Protein AF-A0A934RMP5-F1 (afdb_monomer_lite)

Secondary structure (DSSP, 8-state):
-------------------TTSSSTT-----HHHHTTS-HHHHSPPPHHHHHHHHHS---SHHHHHHHHHHHHHHHHTT-GGGGGGGG-GGGGSSHHHHHHHHHHHHHHH--GGGGHHHHHHHTTSPTT---HHHHHHHT-S--HHHHHHHHHHTTS--HHHHHHHHHHHHHHHHH-HHHHHHHHHHHHS---------------------

pLDDT: mean 81.0, std 19.62, range [34.41, 97.19]

Foldseek 3Di:
DDDDDDDDDDPPDPPPPPDPPPPVPPQPPLDPVLVVLEDVLLVDDQDPVVLVVLVVPDDDDDVSLVVNLSSLLSCLLVLPPSCVCVLVPPVLCVDLLSVLSSLSSCCSNPVDPVSCCSLLVVLVPDAQLDQDSSLVSLLSHPPPPSSLVSLCRRVLDYDDVSVSSLSSSLSSNCVSPVVVCVVCVCSNPPNPDDPPPPPPPDPPDDDDDDD

Organism: NCBI:txid454146

Structure (mmCIF, N/CA/C/O backbone):
data_AF-A0A934RMP5-F1
#
_entry.id   AF-A0A934RMP5-F1
#
loop_
_atom_site.group_PDB
_atom_site.id
_atom_site.type_symbol
_atom_site.label_atom_id
_atom_site.label_alt_id
_atom_site.label_comp_id
_atom_site.label_asym_id
_atom_site.label_entity_id
_atom_site.label_seq_id
_atom_site.pdbx_PDB_ins_code
_atom_site.Cartn_x
_atom_site.Cartn_y
_atom_site.Cartn_z
_atom_site.occupancy
_atom_site.B_iso_or_equiv
_atom_site.auth_seq_id
_atom_site.auth_comp_id
_atom_site.auth_asym_id
_atom_site.auth_atom_id
_atom_site.pdbx_PDB_model_num
ATOM 1 N N . MET A 1 1 ? -28.133 -75.559 15.792 1.00 53.56 1 MET A N 1
ATOM 2 C CA . MET A 1 1 ? -27.092 -75.404 16.831 1.00 53.56 1 MET A CA 1
ATOM 3 C C . MET A 1 1 ? -25.909 -76.292 16.482 1.00 53.56 1 MET A C 1
ATOM 5 O O . MET A 1 1 ? -26.048 -77.505 16.534 1.00 53.56 1 MET A O 1
ATOM 9 N N . LYS A 1 2 ? -24.811 -75.676 16.033 1.00 37.72 2 LYS A N 1
ATOM 10 C CA . LYS A 1 2 ? -23.466 -76.226 15.774 1.00 37.72 2 LYS A CA 1
ATOM 11 C C . LYS A 1 2 ? -22.505 -75.020 15.614 1.00 37.72 2 LYS A C 1
ATOM 13 O O . LYS A 1 2 ? -23.005 -73.919 15.387 1.00 37.72 2 LYS A O 1
ATOM 18 N N . PRO A 1 3 ? -21.194 -75.194 15.853 1.00 48.84 3 PRO A N 1
ATOM 19 C CA . PRO A 1 3 ? -20.432 -74.327 16.754 1.00 48.84 3 PRO A CA 1
ATOM 20 C C . PRO A 1 3 ? -19.596 -73.224 16.089 1.00 48.84 3 PRO A C 1
ATOM 22 O O . PRO A 1 3 ? -19.347 -73.217 14.889 1.00 48.84 3 PRO A O 1
ATOM 25 N N . ILE A 1 4 ? -19.159 -72.326 16.973 1.00 49.81 4 ILE A N 1
ATOM 26 C CA . ILE A 1 4 ? -18.197 -71.231 16.838 1.00 49.81 4 ILE A CA 1
ATOM 27 C C . ILE A 1 4 ? -16.854 -71.725 16.277 1.00 49.81 4 ILE A C 1
ATOM 29 O O . ILE A 1 4 ? -16.294 -72.694 16.785 1.00 49.81 4 ILE A O 1
ATOM 33 N N . PHE A 1 5 ? -16.317 -70.990 15.299 1.00 45.31 5 PHE A N 1
ATOM 34 C CA . PHE A 1 5 ? -14.914 -71.029 14.884 1.00 45.31 5 PHE A CA 1
ATOM 35 C C . PHE A 1 5 ? -14.453 -69.600 14.532 1.00 45.31 5 PHE A C 1
ATOM 37 O O . PHE A 1 5 ? -14.812 -69.046 13.499 1.00 45.31 5 PHE A O 1
ATOM 44 N N . LEU A 1 6 ? -13.677 -69.000 15.434 1.00 43.31 6 LEU A N 1
ATOM 45 C CA . LEU A 1 6 ? -12.608 -68.037 15.131 1.00 43.31 6 LEU A CA 1
ATOM 46 C C . LEU A 1 6 ? -11.315 -68.876 15.086 1.00 43.31 6 LEU A C 1
ATOM 48 O O . LEU A 1 6 ? -11.253 -69.843 15.853 1.00 43.31 6 LEU A O 1
ATOM 52 N N . PRO A 1 7 ? -10.286 -68.564 14.265 1.00 48.25 7 PRO A N 1
ATOM 53 C CA . PRO A 1 7 ? -9.564 -67.294 14.411 1.00 48.25 7 PRO A CA 1
ATOM 54 C C . PRO A 1 7 ? -8.832 -66.760 13.150 1.00 48.25 7 PRO A C 1
ATOM 56 O O . PRO A 1 7 ? -8.834 -67.369 12.087 1.00 48.25 7 PRO A O 1
ATOM 59 N N . ALA A 1 8 ? -8.112 -65.654 13.384 1.00 39.25 8 ALA A N 1
ATOM 60 C CA . ALA A 1 8 ? -6.791 -65.305 12.845 1.00 39.25 8 ALA A CA 1
ATOM 61 C C . ALA A 1 8 ? -6.701 -64.166 11.808 1.00 39.25 8 ALA A C 1
ATOM 63 O O . ALA A 1 8 ? -7.034 -64.307 10.640 1.00 39.25 8 ALA A O 1
ATOM 64 N N . PHE A 1 9 ? -6.088 -63.079 12.294 1.00 41.84 9 PHE A N 1
ATOM 65 C CA . PHE A 1 9 ? -5.090 -62.246 11.618 1.00 41.84 9 PHE A CA 1
ATOM 66 C C . PHE A 1 9 ? -5.484 -61.515 10.325 1.00 41.84 9 PHE A C 1
ATOM 68 O O . PHE A 1 9 ? -5.304 -62.010 9.219 1.00 41.84 9 PHE A O 1
ATOM 75 N N . ALA A 1 10 ? -5.802 -60.228 10.476 1.00 42.34 10 ALA A N 1
ATOM 76 C CA . ALA A 1 10 ? -5.398 -59.216 9.505 1.00 42.34 10 ALA A CA 1
ATOM 77 C C . ALA A 1 10 ? -4.868 -57.990 10.259 1.00 42.34 10 ALA A C 1
ATOM 79 O O . ALA A 1 10 ? -5.611 -57.149 10.761 1.00 42.34 10 ALA A O 1
ATOM 80 N N . PHE A 1 11 ? -3.545 -57.955 10.380 1.00 43.72 11 PHE A N 1
ATOM 81 C CA . PHE A 1 11 ? -2.749 -56.835 10.856 1.00 43.72 11 PHE A CA 1
ATOM 82 C C . PHE A 1 11 ? -2.762 -55.776 9.741 1.00 43.72 11 PHE A C 1
ATOM 84 O O . PHE A 1 11 ? -1.980 -55.853 8.796 1.00 43.72 11 PHE A O 1
ATOM 91 N N . ALA A 1 12 ? -3.697 -54.827 9.785 1.00 46.22 12 ALA A N 1
ATOM 92 C CA . ALA A 1 12 ? -3.657 -53.677 8.889 1.00 46.22 12 ALA A CA 1
ATOM 93 C C . ALA A 1 12 ? -2.638 -52.677 9.446 1.00 46.22 12 ALA A C 1
ATOM 95 O O . ALA A 1 12 ? -2.925 -51.900 10.355 1.00 46.22 12 ALA A O 1
ATOM 96 N N . LEU A 1 13 ? -1.417 -52.771 8.919 1.00 44.31 13 LEU A N 1
ATOM 97 C CA . LEU A 1 13 ? -0.359 -51.781 9.063 1.00 44.31 13 LEU A CA 1
ATOM 98 C C . LEU A 1 13 ? -0.909 -50.387 8.746 1.00 44.31 13 LEU A C 1
ATOM 100 O O . LEU A 1 13 ? -1.328 -50.112 7.621 1.00 44.31 13 LEU A O 1
ATOM 104 N N . LEU A 1 14 ? -0.858 -49.505 9.748 1.00 41.94 14 LEU A N 1
ATOM 105 C CA . LEU A 1 14 ? -0.803 -48.069 9.534 1.00 41.94 14 LEU A CA 1
ATOM 106 C C . LEU A 1 14 ? 0.371 -47.787 8.590 1.00 41.94 14 LEU A C 1
ATOM 108 O O . LEU A 1 14 ? 1.527 -47.791 9.012 1.00 41.94 14 LEU A O 1
ATOM 112 N N . PHE A 1 15 ? 0.082 -47.490 7.327 1.00 43.38 15 PHE A N 1
ATOM 113 C CA . PHE A 1 15 ? 0.971 -46.630 6.564 1.00 43.38 15 PHE A CA 1
ATOM 114 C C . PHE A 1 15 ? 0.824 -45.230 7.154 1.00 43.38 15 PHE A C 1
ATOM 116 O O . PHE A 1 15 ? -0.020 -44.436 6.746 1.00 43.38 15 PHE A O 1
ATOM 123 N N . ALA A 1 16 ? 1.632 -44.956 8.178 1.00 38.25 16 ALA A N 1
ATOM 124 C CA . ALA A 1 16 ? 2.036 -43.600 8.480 1.00 38.25 16 ALA A CA 1
ATOM 125 C C . ALA A 1 16 ? 2.718 -43.078 7.212 1.00 38.25 16 ALA A C 1
ATOM 127 O O . ALA A 1 16 ? 3.848 -43.461 6.903 1.00 38.25 16 ALA A O 1
ATOM 128 N N . SER A 1 17 ? 1.988 -42.276 6.434 1.00 38.12 17 SER A N 1
ATOM 129 C CA . SER A 1 17 ? 2.582 -41.490 5.360 1.00 38.12 17 SER A CA 1
ATOM 130 C C . SER A 1 17 ? 3.791 -40.761 5.940 1.00 38.12 17 SER A C 1
ATOM 132 O O . SER A 1 17 ? 3.654 -40.135 6.997 1.00 38.12 17 SER A O 1
ATOM 134 N N . PRO A 1 18 ? 4.968 -40.858 5.305 1.00 40.00 18 PRO A N 1
ATOM 135 C CA . PRO A 1 18 ? 6.148 -40.164 5.773 1.00 40.00 18 PRO A CA 1
ATOM 136 C C . PRO A 1 18 ? 5.854 -38.665 5.762 1.00 40.00 18 PRO A C 1
ATOM 138 O O . PRO A 1 18 ? 5.714 -38.045 4.714 1.00 40.00 18 PRO A O 1
ATOM 141 N N . SER A 1 19 ? 5.695 -38.135 6.970 1.00 42.06 19 SER A N 1
ATOM 142 C CA . SER A 1 19 ? 6.061 -36.797 7.398 1.00 42.06 19 SER A CA 1
ATOM 143 C C . SER A 1 19 ? 6.004 -35.725 6.307 1.00 42.06 19 SER A C 1
ATOM 145 O O . SER A 1 19 ? 7.016 -35.388 5.695 1.00 42.06 19 SER A O 1
ATOM 147 N N . ALA A 1 20 ? 4.859 -35.045 6.220 1.00 38.75 20 ALA A N 1
ATOM 148 C CA . ALA A 1 20 ? 4.723 -33.686 5.682 1.00 38.75 20 ALA A CA 1
ATOM 149 C C . ALA A 1 20 ? 5.512 -32.627 6.502 1.00 38.75 20 ALA A C 1
ATOM 151 O O . ALA A 1 20 ? 5.165 -31.455 6.527 1.00 38.75 20 ALA A O 1
ATOM 152 N N . VAL A 1 21 ? 6.574 -33.049 7.193 1.00 44.78 21 VAL A N 1
ATOM 153 C CA . VAL A 1 21 ? 7.479 -32.243 8.023 1.00 44.78 21 VAL A CA 1
ATOM 154 C C . VAL A 1 21 ? 8.763 -31.905 7.238 1.00 44.78 21 VAL A C 1
ATOM 156 O O . VAL A 1 21 ? 9.612 -31.166 7.715 1.00 44.78 21 VAL A O 1
ATOM 159 N N . GLY A 1 22 ? 8.908 -32.417 6.007 1.00 37.44 22 GLY A N 1
ATOM 160 C CA . GLY A 1 22 ? 10.095 -32.223 5.163 1.00 37.44 22 GLY A CA 1
ATOM 161 C C . GLY A 1 22 ? 9.945 -31.257 3.982 1.00 37.44 22 GLY A C 1
ATOM 162 O O . GLY A 1 22 ? 10.918 -31.062 3.266 1.00 37.44 22 GLY A O 1
ATOM 163 N N . GLN A 1 23 ? 8.767 -30.662 3.753 1.00 34.41 23 GLN A N 1
ATOM 164 C CA . GLN A 1 23 ? 8.515 -29.757 2.611 1.00 34.41 23 GLN A CA 1
ATOM 165 C C . GLN A 1 23 ? 8.196 -28.303 3.005 1.00 34.41 23 GLN A C 1
ATOM 167 O O . GLN A 1 23 ? 7.923 -27.481 2.139 1.00 34.41 23 GLN A O 1
ATOM 172 N N . GLU A 1 24 ? 8.294 -27.944 4.289 1.00 38.38 24 GLU A N 1
ATOM 173 C CA . GLU A 1 24 ? 8.215 -26.539 4.732 1.00 38.38 24 GLU A CA 1
ATOM 174 C C . GLU A 1 24 ? 9.578 -25.822 4.762 1.00 38.38 24 GLU A C 1
ATOM 176 O O . GLU A 1 24 ? 9.631 -24.617 5.002 1.00 38.38 24 GLU A O 1
ATOM 181 N N . ALA A 1 25 ? 10.680 -26.536 4.510 1.00 37.66 25 ALA A N 1
ATOM 182 C CA . ALA A 1 25 ? 12.042 -26.040 4.729 1.00 37.66 25 ALA A CA 1
ATOM 183 C C . ALA A 1 25 ? 12.730 -25.442 3.488 1.00 37.66 25 ALA A C 1
ATOM 185 O O . ALA A 1 25 ? 13.864 -24.987 3.588 1.00 37.66 25 ALA A O 1
ATOM 186 N N . GLU A 1 26 ? 12.051 -25.389 2.342 1.00 40.41 26 GLU A N 1
ATOM 187 C CA . GLU A 1 26 ? 12.518 -24.643 1.165 1.00 40.41 26 GLU A CA 1
ATOM 188 C C . GLU A 1 26 ? 11.526 -23.522 0.827 1.00 40.41 26 GLU A C 1
ATOM 190 O O . GLU A 1 26 ? 11.197 -23.235 -0.320 1.00 40.41 26 GLU A O 1
ATOM 195 N N . ARG A 1 27 ? 11.003 -22.864 1.870 1.00 50.00 27 ARG A N 1
ATOM 196 C CA . ARG A 1 27 ? 10.460 -21.517 1.700 1.00 50.00 27 ARG A CA 1
ATOM 197 C C . ARG A 1 27 ? 11.627 -20.661 1.230 1.00 50.00 27 ARG A C 1
ATOM 199 O O . ARG A 1 27 ? 12.680 -20.690 1.860 1.00 50.00 27 ARG A O 1
ATOM 206 N N . ALA A 1 28 ? 11.452 -19.921 0.139 1.00 50.84 28 ALA A N 1
ATOM 207 C CA . ALA A 1 28 ? 12.359 -18.843 -0.225 1.00 50.84 28 ALA A CA 1
ATOM 208 C C . ALA A 1 28 ? 12.382 -17.854 0.949 1.00 50.84 28 ALA A C 1
ATOM 210 O O . ALA A 1 28 ? 11.541 -16.960 1.047 1.00 50.84 28 ALA A O 1
ATOM 211 N N . GLU A 1 29 ? 13.265 -18.088 1.921 1.00 59.75 29 GLU A N 1
ATOM 212 C CA . GLU A 1 29 ? 13.468 -17.167 3.017 1.00 59.75 29 GLU A CA 1
ATOM 213 C C . GLU A 1 29 ? 13.961 -15.881 2.378 1.00 59.75 29 GLU A C 1
ATOM 215 O O . GLU A 1 29 ? 15.073 -15.823 1.857 1.00 59.75 29 GLU A O 1
ATOM 220 N N . VAL A 1 30 ? 13.106 -14.857 2.400 1.00 66.06 30 VAL A N 1
ATOM 221 C CA . VAL A 1 30 ? 13.518 -13.481 2.138 1.00 66.06 30 VAL A CA 1
ATOM 222 C C . VAL A 1 30 ? 14.775 -13.254 2.963 1.00 66.06 30 VAL A C 1
ATOM 224 O O . VAL A 1 30 ? 14.738 -13.384 4.197 1.00 66.06 30 VAL A O 1
ATOM 227 N N . SER A 1 31 ? 15.887 -12.998 2.274 1.00 77.75 31 SER A N 1
ATOM 228 C CA . SER A 1 31 ? 17.202 -12.953 2.897 1.00 77.75 31 SER A CA 1
ATOM 229 C C . SER A 1 31 ? 17.198 -11.923 4.024 1.00 77.75 31 SER A C 1
ATOM 231 O O . SER A 1 31 ? 16.446 -10.943 4.006 1.00 77.75 31 SER A O 1
ATOM 233 N N . GLN A 1 32 ? 18.054 -12.101 5.031 1.00 76.56 32 GLN A N 1
ATOM 234 C CA . GLN A 1 32 ? 18.136 -11.143 6.138 1.00 76.56 32 GLN A CA 1
ATOM 235 C C . GLN A 1 32 ? 18.403 -9.707 5.644 1.00 76.56 32 GLN A C 1
ATOM 237 O O . GLN A 1 32 ? 17.962 -8.746 6.272 1.00 76.56 32 GLN A O 1
ATOM 242 N N . THR A 1 33 ? 19.084 -9.567 4.504 1.00 76.44 33 THR A N 1
ATOM 243 C CA . THR A 1 33 ? 19.313 -8.295 3.812 1.00 76.44 33 THR A CA 1
ATOM 244 C C . THR A 1 33 ? 18.021 -7.710 3.245 1.00 76.44 33 THR A C 1
ATOM 246 O O . THR A 1 33 ? 17.740 -6.540 3.478 1.00 76.44 33 THR A O 1
ATOM 249 N N . GLU A 1 34 ? 17.198 -8.508 2.565 1.00 81.38 34 GLU A N 1
ATOM 250 C CA . GLU A 1 34 ? 15.913 -8.056 2.012 1.00 81.38 34 GLU A CA 1
ATOM 251 C C . GLU A 1 34 ? 14.887 -7.746 3.104 1.00 81.38 34 GLU A C 1
ATOM 253 O O . GLU A 1 34 ? 14.110 -6.805 2.968 1.00 81.38 34 GLU A O 1
ATOM 258 N N . ARG A 1 35 ? 14.925 -8.457 4.240 1.00 84.12 35 ARG A N 1
ATOM 259 C CA . ARG A 1 35 ? 14.061 -8.141 5.389 1.00 84.12 35 ARG A CA 1
ATOM 260 C C . ARG A 1 35 ? 14.280 -6.731 5.934 1.00 84.12 35 ARG A C 1
ATOM 262 O O . ARG A 1 35 ? 13.345 -6.159 6.483 1.00 84.12 35 ARG A O 1
ATOM 269 N N . ARG A 1 36 ? 15.481 -6.160 5.781 1.00 87.81 36 ARG A N 1
ATOM 270 C CA . ARG A 1 36 ? 15.776 -4.775 6.199 1.00 87.81 36 ARG A CA 1
ATOM 271 C C . ARG A 1 36 ? 15.100 -3.728 5.317 1.00 87.81 36 ARG A C 1
ATOM 273 O O . ARG A 1 36 ? 14.971 -2.592 5.754 1.00 87.81 36 ARG A O 1
ATOM 280 N N . LEU A 1 37 ? 14.678 -4.107 4.111 1.00 90.00 37 LEU A N 1
ATOM 281 C CA . LEU A 1 37 ? 13.953 -3.232 3.188 1.00 90.00 37 LEU A CA 1
ATOM 282 C C . LEU A 1 37 ? 12.464 -3.138 3.539 1.00 90.00 37 LEU A C 1
ATOM 284 O O . LEU A 1 37 ? 11.771 -2.232 3.088 1.00 90.00 37 LEU A O 1
ATOM 288 N N . ILE A 1 38 ? 11.949 -4.081 4.329 1.00 91.69 38 ILE A N 1
ATOM 289 C CA . ILE A 1 38 ? 10.532 -4.140 4.677 1.00 91.69 38 ILE A CA 1
ATOM 290 C C . ILE A 1 38 ? 10.280 -3.217 5.860 1.00 91.69 38 ILE A C 1
ATOM 292 O O . ILE A 1 38 ? 10.948 -3.300 6.892 1.00 91.69 38 ILE A O 1
ATOM 296 N N . HIS A 1 39 ? 9.265 -2.366 5.732 1.00 93.44 39 HIS A N 1
ATOM 297 C CA . HIS A 1 39 ? 8.911 -1.444 6.797 1.00 93.44 39 HIS A CA 1
ATOM 298 C C . HIS A 1 39 ? 8.548 -2.206 8.094 1.00 93.44 39 HIS A C 1
ATOM 300 O O . HIS A 1 39 ? 7.711 -3.116 8.047 1.00 93.44 39 HIS A O 1
ATOM 306 N N . PRO A 1 40 ? 9.097 -1.838 9.273 1.00 91.25 40 PRO A N 1
ATOM 307 C CA . PRO A 1 40 ? 8.908 -2.599 10.513 1.00 91.25 40 PRO A CA 1
ATOM 308 C C . PRO A 1 40 ? 7.443 -2.813 10.914 1.00 91.25 40 PRO A C 1
ATOM 310 O O . PRO A 1 40 ? 7.086 -3.880 11.410 1.00 91.25 40 PRO A O 1
ATOM 313 N N . LEU A 1 41 ? 6.574 -1.829 10.651 1.00 90.75 41 LEU A N 1
ATOM 314 C CA . LEU A 1 41 ? 5.137 -1.930 10.949 1.00 90.75 41 LEU A CA 1
ATOM 315 C C . LEU A 1 41 ? 4.391 -2.939 10.066 1.00 90.75 41 LEU A C 1
ATOM 317 O O . LEU A 1 41 ? 3.296 -3.352 10.431 1.00 90.75 41 LEU A O 1
ATOM 321 N N . LEU A 1 42 ? 4.961 -3.361 8.932 1.00 89.81 42 LEU A N 1
ATOM 322 C CA . LEU A 1 42 ? 4.388 -4.454 8.145 1.00 89.81 42 LEU A CA 1
ATOM 323 C C . LEU A 1 42 ? 4.709 -5.827 8.737 1.00 89.81 42 LEU A C 1
ATOM 325 O O . LEU A 1 42 ? 3.995 -6.783 8.446 1.00 89.81 42 LEU A O 1
ATOM 329 N N . VAL A 1 43 ? 5.765 -5.936 9.547 1.00 88.12 43 VAL A N 1
ATOM 330 C CA . VAL A 1 43 ? 6.242 -7.203 10.123 1.00 88.12 43 VAL A CA 1
ATOM 331 C C . VAL A 1 43 ? 5.748 -7.382 11.559 1.00 88.12 43 VAL A C 1
ATOM 333 O O . VAL A 1 43 ? 5.412 -8.496 11.960 1.00 88.12 43 VAL A O 1
ATOM 336 N N . ALA A 1 44 ? 5.689 -6.295 12.329 1.00 85.44 44 ALA A N 1
ATOM 337 C CA . ALA A 1 44 ? 5.221 -6.320 13.707 1.00 85.44 44 ALA A CA 1
ATOM 338 C C . ALA A 1 44 ? 3.724 -6.688 13.797 1.00 85.44 44 ALA A C 1
ATOM 340 O O . ALA A 1 44 ? 2.940 -6.269 12.941 1.00 85.44 44 AL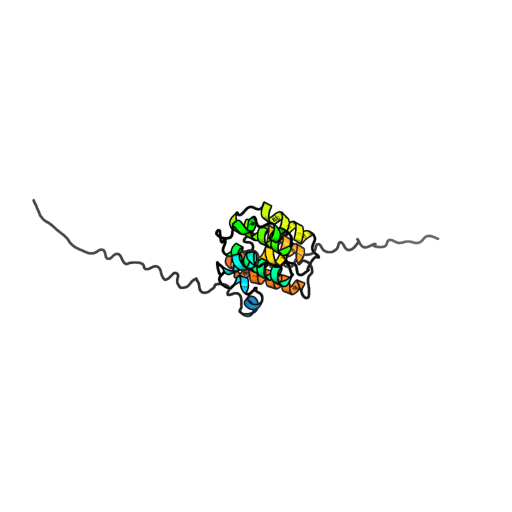A A O 1
ATOM 341 N N . PRO A 1 45 ? 3.298 -7.437 14.834 1.00 82.19 45 PRO A N 1
ATOM 342 C CA . PRO A 1 45 ? 1.880 -7.647 15.114 1.00 82.19 45 PRO A CA 1
ATOM 343 C C . PRO A 1 45 ? 1.143 -6.313 15.272 1.00 82.19 45 PRO A C 1
ATOM 345 O O . PRO A 1 45 ? 1.643 -5.406 15.946 1.00 82.19 45 PRO A O 1
ATOM 348 N N . LEU A 1 46 ? -0.049 -6.196 14.679 1.00 84.88 46 LEU A N 1
ATOM 349 C CA . LEU A 1 46 ? -0.871 -5.007 14.855 1.00 84.88 46 LEU A CA 1
ATOM 350 C C . LEU A 1 46 ? -1.516 -5.009 16.236 1.00 84.88 46 LEU A C 1
ATOM 352 O O . LEU A 1 46 ? -2.339 -5.867 16.557 1.00 84.88 46 LEU A O 1
ATOM 356 N N . ASP A 1 47 ? -1.170 -4.003 17.025 1.00 84.00 47 ASP A N 1
ATOM 357 C CA . ASP A 1 47 ? -1.813 -3.736 18.300 1.00 84.00 47 ASP A CA 1
ATOM 358 C C . ASP A 1 47 ? -3.218 -3.137 18.063 1.00 84.00 47 ASP A C 1
ATOM 360 O O . ASP A 1 47 ? -3.314 -2.047 17.479 1.00 84.00 47 ASP A O 1
ATOM 364 N N . PRO A 1 48 ? -4.297 -3.833 18.488 1.00 73.44 48 PRO A N 1
ATOM 365 C CA . PRO A 1 48 ? -5.682 -3.414 18.311 1.00 73.44 48 PRO A CA 1
ATOM 366 C C . PRO A 1 48 ? -5.940 -1.950 18.690 1.00 73.44 48 PRO A C 1
ATOM 368 O O . PRO A 1 48 ? -6.586 -1.205 17.946 1.00 73.44 48 PRO A O 1
ATOM 371 N N . GLU A 1 49 ? -5.400 -1.533 19.832 1.00 81.44 49 GLU A N 1
ATOM 372 C CA . GLU A 1 49 ? -5.706 -0.247 20.452 1.00 81.44 49 GLU A CA 1
ATOM 373 C C . GLU A 1 49 ? -4.909 0.891 19.811 1.00 81.44 49 GLU A C 1
ATOM 375 O O . GLU A 1 49 ? -5.447 1.983 19.607 1.00 81.44 49 GLU A O 1
ATOM 380 N N . LYS A 1 50 ? -3.670 0.619 19.378 1.00 79.81 50 LYS A N 1
ATOM 381 C CA . LYS A 1 50 ? -2.782 1.643 18.805 1.00 79.81 50 LYS A CA 1
ATOM 382 C C . LYS A 1 50 ? -3.339 2.301 17.556 1.00 79.81 50 LYS A C 1
ATOM 384 O O . LYS A 1 50 ? -3.170 3.503 17.397 1.00 79.81 50 LYS A O 1
ATOM 389 N N . LEU A 1 51 ? -4.000 1.560 16.664 1.00 84.69 51 LEU A N 1
ATOM 390 C CA . LEU A 1 51 ? -4.530 2.157 15.434 1.00 84.69 51 LEU A CA 1
ATOM 391 C C . LEU A 1 51 ? -5.708 3.097 15.715 1.00 84.69 51 LEU A C 1
ATOM 393 O O . LEU A 1 51 ? -5.764 4.195 15.167 1.00 84.69 51 LEU A O 1
ATOM 397 N N . LEU A 1 52 ? -6.635 2.707 16.592 1.00 86.38 52 LEU A N 1
ATOM 398 C CA . LEU A 1 52 ? -7.761 3.572 16.955 1.00 86.38 52 LEU A CA 1
ATOM 399 C C . LEU A 1 52 ? -7.293 4.791 17.750 1.00 86.38 52 LEU A C 1
ATOM 401 O O . LEU A 1 52 ? -7.761 5.899 17.483 1.00 86.38 52 LEU A O 1
ATOM 405 N N . GLN A 1 53 ? -6.338 4.603 18.662 1.00 86.50 53 GLN A N 1
ATOM 406 C CA . GLN A 1 53 ? -5.716 5.692 19.406 1.00 86.50 53 GLN A CA 1
ATOM 407 C C . GLN A 1 53 ? -4.987 6.663 18.469 1.00 86.50 53 GLN A C 1
ATOM 409 O O . GLN A 1 53 ? -5.276 7.857 18.494 1.00 86.50 53 GLN A O 1
ATOM 414 N N . ALA A 1 54 ? -4.141 6.157 17.565 1.00 86.12 54 ALA A N 1
ATOM 415 C CA . ALA A 1 54 ? -3.428 6.976 16.585 1.00 86.12 54 ALA A CA 1
ATOM 416 C C . ALA A 1 54 ? -4.387 7.780 15.698 1.00 86.12 54 ALA A C 1
ATOM 418 O O . ALA A 1 54 ? -4.106 8.924 15.357 1.00 86.12 54 ALA A O 1
ATOM 419 N N . VAL A 1 55 ? -5.549 7.218 15.345 1.00 88.44 55 VAL A N 1
ATOM 420 C CA . VAL A 1 55 ? -6.590 7.935 14.592 1.00 88.44 55 VAL A CA 1
ATOM 421 C C . VAL A 1 55 ? -7.279 8.994 15.446 1.00 88.44 55 VAL A C 1
ATOM 423 O O . VAL A 1 55 ? -7.584 10.076 14.935 1.00 88.44 55 VAL A O 1
ATOM 426 N N . ALA A 1 56 ? -7.555 8.713 16.719 1.00 87.75 56 ALA A N 1
ATOM 427 C CA . ALA A 1 56 ? -8.182 9.662 17.634 1.00 87.75 56 ALA A CA 1
ATOM 428 C C . ALA A 1 56 ? -7.278 10.882 17.870 1.00 87.75 56 ALA A C 1
ATOM 430 O O . ALA A 1 56 ? -7.715 12.012 17.644 1.00 87.75 56 ALA A O 1
ATOM 431 N N . GLU A 1 57 ? -6.012 10.630 18.195 1.00 88.38 57 GLU A N 1
ATOM 432 C CA . GLU A 1 57 ? -4.965 11.619 18.491 1.00 88.38 57 GLU A CA 1
ATOM 433 C C . GLU A 1 57 ? -4.347 12.242 17.231 1.00 88.38 57 GLU A C 1
ATOM 435 O O . GLU A 1 57 ? -3.467 13.091 17.319 1.00 88.38 57 GLU A O 1
ATOM 440 N N . HIS A 1 58 ? -4.800 11.830 16.044 1.00 87.44 58 HIS A N 1
ATOM 441 C CA . HIS A 1 58 ? -4.203 12.247 14.784 1.00 87.44 58 HIS A CA 1
ATOM 442 C C . HIS A 1 58 ? -4.209 13.771 14.597 1.00 87.44 58 HIS A C 1
ATOM 444 O O . HIS A 1 58 ? -5.253 14.368 14.293 1.00 87.44 58 HIS A O 1
ATOM 450 N N . GLU A 1 59 ? -3.011 14.346 14.661 1.00 87.88 59 GLU A N 1
ATOM 451 C CA . GLU A 1 59 ? -2.665 15.657 14.129 1.00 87.88 59 GLU A CA 1
ATOM 452 C C . GLU A 1 59 ? -2.055 15.499 12.734 1.00 87.88 59 GLU A C 1
ATOM 454 O O . GLU A 1 59 ? -1.119 14.720 12.537 1.00 87.88 59 GLU A O 1
ATOM 459 N N . SER A 1 60 ? -2.587 16.242 11.763 1.00 88.00 60 SER A N 1
ATOM 460 C CA . SER A 1 60 ? -2.173 16.141 10.362 1.00 88.00 60 SER A CA 1
ATOM 461 C C . SER A 1 60 ? -0.810 16.798 10.142 1.00 88.00 60 SER A C 1
ATOM 463 O O . SER A 1 60 ? -0.730 18.006 9.923 1.00 88.00 60 SER A O 1
ATOM 465 N N . ASN A 1 61 ? 0.240 15.984 10.141 1.00 91.75 61 ASN A N 1
ATOM 466 C CA . ASN A 1 61 ? 1.589 16.309 9.681 1.00 91.75 61 ASN A CA 1
ATOM 467 C C . ASN A 1 61 ? 2.199 15.078 8.990 1.00 91.75 61 ASN A C 1
ATOM 469 O O . ASN A 1 61 ? 1.670 13.975 9.134 1.00 91.75 61 ASN A O 1
ATOM 473 N N . ASP A 1 62 ? 3.289 15.261 8.249 1.00 87.81 62 ASP A N 1
ATOM 474 C CA . ASP A 1 62 ? 3.868 14.210 7.401 1.00 87.81 62 ASP A CA 1
ATOM 475 C C . ASP A 1 62 ? 4.236 12.952 8.199 1.00 87.81 62 ASP A C 1
ATOM 477 O O . ASP A 1 62 ? 3.778 11.862 7.870 1.00 87.81 62 ASP A O 1
ATOM 481 N N . GLN A 1 63 ? 4.934 13.102 9.328 1.00 89.31 63 GLN A N 1
ATOM 482 C CA . GLN A 1 63 ? 5.342 11.973 10.170 1.00 89.31 63 GLN A CA 1
ATOM 483 C C . GLN A 1 63 ? 4.144 11.170 10.705 1.00 89.31 63 GLN A C 1
ATOM 485 O O . GLN A 1 63 ? 4.147 9.937 10.683 1.00 89.31 63 GLN A O 1
ATOM 490 N N . ASN A 1 64 ? 3.100 11.858 11.170 1.00 91.06 64 ASN A N 1
ATOM 491 C CA . ASN A 1 64 ? 1.886 11.221 11.672 1.00 91.06 64 ASN A CA 1
ATOM 492 C C . ASN A 1 64 ? 1.069 10.581 10.545 1.00 91.06 64 ASN A C 1
ATOM 494 O O . ASN A 1 64 ? 0.481 9.517 10.745 1.00 91.06 64 ASN A O 1
ATOM 498 N N . ASN A 1 65 ? 1.019 11.219 9.373 1.00 94.06 65 ASN A N 1
ATOM 499 C CA . ASN A 1 65 ? 0.349 10.684 8.192 1.00 94.06 65 ASN A CA 1
ATOM 500 C C . ASN A 1 65 ? 1.033 9.393 7.730 1.00 94.06 65 ASN A C 1
ATOM 502 O O . ASN A 1 65 ? 0.345 8.401 7.503 1.00 94.06 65 ASN A O 1
ATOM 506 N N . ASP A 1 66 ? 2.362 9.371 7.664 1.00 92.50 66 ASP A N 1
ATOM 507 C CA . ASP A 1 66 ? 3.127 8.188 7.264 1.00 92.50 66 ASP A CA 1
ATOM 508 C C . ASP A 1 66 ? 2.983 7.058 8.276 1.00 92.50 66 ASP A C 1
ATOM 510 O O . ASP A 1 66 ? 2.686 5.919 7.911 1.00 92.50 66 ASP A O 1
ATOM 514 N N . HIS A 1 67 ? 3.116 7.364 9.570 1.00 92.69 67 HIS A N 1
ATOM 515 C CA . HIS A 1 67 ? 2.907 6.372 10.621 1.00 92.69 67 HIS A CA 1
ATOM 516 C C . HIS A 1 67 ? 1.516 5.733 10.520 1.00 92.69 67 HIS A C 1
ATOM 518 O O . HIS A 1 67 ? 1.374 4.507 10.546 1.00 92.69 67 HIS A O 1
ATOM 524 N N . LEU A 1 68 ? 0.484 6.560 10.346 1.00 94.50 68 LEU A N 1
ATOM 525 C CA . LEU A 1 68 ? -0.888 6.092 10.243 1.00 94.50 68 LEU A CA 1
ATOM 526 C C . LEU A 1 68 ? -1.157 5.337 8.933 1.00 94.50 68 LEU A C 1
ATOM 528 O O . LEU A 1 68 ? -1.880 4.339 8.952 1.00 94.50 68 LEU A O 1
ATOM 532 N N . MET A 1 69 ? -0.545 5.750 7.818 1.00 96.00 69 MET A N 1
ATOM 533 C CA . MET A 1 69 ? -0.574 5.018 6.550 1.00 96.00 69 MET A CA 1
ATOM 534 C C . MET A 1 69 ? -0.116 3.576 6.776 1.00 96.00 69 MET A C 1
ATOM 536 O O . MET A 1 69 ? -0.849 2.641 6.453 1.00 96.00 69 MET A O 1
ATOM 540 N N . TRP A 1 70 ? 1.048 3.383 7.398 1.00 95.19 70 TRP A N 1
ATOM 541 C CA . TRP A 1 70 ? 1.594 2.053 7.657 1.00 95.19 70 TRP A CA 1
ATOM 542 C C . TRP A 1 70 ? 0.713 1.194 8.566 1.00 95.19 70 TRP A C 1
ATOM 544 O O . TRP A 1 70 ? 0.544 0.005 8.291 1.00 95.19 70 TRP A O 1
ATOM 554 N N . LEU A 1 71 ? 0.110 1.774 9.609 1.00 95.12 71 LEU A N 1
ATOM 555 C CA . LEU A 1 71 ? -0.838 1.047 10.461 1.00 95.12 71 LEU A CA 1
ATOM 556 C C . LEU A 1 71 ? -2.089 0.603 9.683 1.00 95.12 71 LEU A C 1
ATOM 558 O O . LEU A 1 71 ? -2.547 -0.528 9.850 1.00 95.12 71 LEU A O 1
ATOM 562 N N . ILE A 1 72 ? -2.616 1.454 8.794 1.00 95.94 72 ILE A N 1
ATOM 563 C CA . ILE A 1 72 ? -3.749 1.108 7.920 1.00 95.94 72 ILE A CA 1
ATOM 564 C C . ILE A 1 72 ? -3.361 -0.014 6.947 1.00 95.94 72 ILE A C 1
ATOM 566 O O . ILE A 1 72 ? -4.129 -0.959 6.763 1.00 95.94 72 ILE A O 1
ATOM 570 N N . LEU A 1 73 ? -2.168 0.045 6.345 1.00 95.94 73 LEU A N 1
ATOM 571 C CA . LEU A 1 73 ? -1.678 -1.017 5.460 1.00 95.94 73 LEU A CA 1
ATOM 572 C C . LEU A 1 73 ? -1.484 -2.338 6.212 1.00 95.94 73 LEU A C 1
ATOM 574 O O . LEU A 1 73 ? -1.846 -3.394 5.694 1.00 95.94 73 LEU A O 1
ATOM 578 N N . ARG A 1 74 ? -0.997 -2.297 7.456 1.00 94.88 74 ARG A N 1
ATOM 579 C CA . ARG A 1 74 ? -0.914 -3.492 8.302 1.00 94.88 74 ARG A CA 1
ATOM 580 C C . ARG A 1 74 ? -2.299 -4.077 8.593 1.00 94.88 74 ARG A C 1
ATOM 582 O O . ARG A 1 74 ? -2.486 -5.283 8.436 1.00 94.88 74 ARG A O 1
ATOM 589 N N . ALA A 1 75 ? -3.284 -3.241 8.931 1.00 94.31 75 ALA A N 1
ATOM 590 C CA . ALA A 1 75 ? -4.674 -3.675 9.100 1.00 94.31 75 ALA A CA 1
ATOM 591 C C . ALA A 1 75 ? -5.256 -4.291 7.814 1.00 94.31 75 ALA A C 1
ATOM 593 O O . ALA A 1 75 ? -6.046 -5.234 7.879 1.00 94.31 75 ALA A O 1
ATOM 594 N N . ALA A 1 76 ? -4.839 -3.792 6.645 1.00 94.62 76 ALA A N 1
ATOM 595 C CA . ALA A 1 76 ? -5.200 -4.341 5.342 1.00 94.62 76 ALA A CA 1
ATOM 596 C C . ALA A 1 76 ? -4.614 -5.727 5.091 1.00 94.62 76 ALA A C 1
ATOM 598 O O . ALA A 1 76 ? -5.349 -6.617 4.666 1.00 94.62 76 ALA A O 1
ATOM 599 N N . ILE A 1 77 ? -3.330 -5.922 5.388 1.00 94.31 77 ILE A N 1
ATOM 600 C CA . ILE A 1 77 ? -2.658 -7.222 5.272 1.00 94.31 77 ILE A CA 1
ATOM 601 C C . ILE A 1 77 ? -3.338 -8.255 6.175 1.00 94.31 77 ILE A C 1
ATOM 603 O O . ILE A 1 77 ? -3.635 -9.362 5.731 1.00 94.31 77 ILE A O 1
ATOM 607 N N . GLU A 1 78 ? -3.648 -7.875 7.417 1.00 93.44 78 GLU A N 1
ATOM 608 C CA . GLU A 1 78 ? -4.354 -8.735 8.375 1.00 93.44 78 GLU A CA 1
ATOM 609 C C . GLU A 1 78 ? -5.872 -8.849 8.109 1.00 93.44 78 GLU A C 1
ATOM 611 O O . GLU A 1 78 ? -6.550 -9.631 8.772 1.00 93.44 78 GLU A O 1
ATOM 616 N N . LYS A 1 79 ? -6.428 -8.081 7.159 1.00 93.06 79 LYS A N 1
ATOM 617 C CA . LYS A 1 79 ? -7.870 -8.024 6.830 1.00 93.06 79 LYS A CA 1
ATOM 618 C C . LYS A 1 79 ? -8.774 -7.802 8.055 1.00 93.06 79 LYS A C 1
ATOM 620 O O . LYS A 1 79 ? -9.837 -8.412 8.196 1.00 93.06 79 LYS A O 1
ATOM 625 N N . ARG A 1 80 ? -8.347 -6.909 8.945 1.00 92.81 80 ARG A N 1
ATOM 626 C CA . ARG A 1 80 ? -8.941 -6.665 10.268 1.00 92.81 80 ARG A CA 1
ATOM 627 C C . ARG A 1 80 ? -10.289 -5.949 10.197 1.00 92.81 80 ARG A C 1
ATOM 629 O O . ARG A 1 80 ? -10.347 -4.734 10.105 1.00 92.81 80 ARG A O 1
ATOM 636 N N . GLN A 1 81 ? -11.390 -6.698 10.251 1.00 92.50 81 GLN A N 1
ATOM 637 C CA . GLN A 1 81 ? -12.757 -6.161 10.115 1.00 92.50 81 GLN A CA 1
ATOM 638 C C . GLN A 1 81 ? -13.149 -5.153 11.209 1.00 92.50 81 GLN A C 1
ATOM 640 O O . GLN A 1 81 ? -13.973 -4.268 10.973 1.00 92.50 81 GLN A O 1
ATOM 645 N N . ASP A 1 82 ? -12.549 -5.260 12.392 1.00 90.62 82 ASP A N 1
ATOM 646 C CA . ASP A 1 82 ? -12.745 -4.368 13.537 1.00 90.62 82 ASP A CA 1
ATOM 647 C C . ASP A 1 82 ? -12.373 -2.907 13.231 1.00 90.62 82 ASP A C 1
ATOM 649 O O . ASP A 1 82 ? -12.955 -1.989 13.808 1.00 90.62 82 ASP A O 1
ATOM 653 N N . TYR A 1 83 ? -11.510 -2.664 12.241 1.00 92.88 83 TYR A N 1
ATOM 654 C CA . TYR A 1 83 ? -11.150 -1.312 11.805 1.00 92.88 83 TYR A CA 1
ATOM 655 C C . TYR A 1 83 ? -11.962 -0.795 10.624 1.00 92.88 83 TYR A C 1
ATOM 657 O O . TYR A 1 83 ? -11.650 0.256 10.063 1.00 92.88 83 TYR A O 1
ATOM 665 N N . ARG A 1 84 ? -13.012 -1.499 10.189 1.00 92.56 84 ARG A N 1
ATOM 666 C CA . ARG A 1 84 ? -13.880 -1.013 9.106 1.00 92.56 84 ARG A CA 1
ATOM 667 C C . ARG A 1 84 ? -14.403 0.421 9.327 1.00 92.56 84 ARG A C 1
ATOM 669 O O . ARG A 1 84 ? -14.453 1.150 8.335 1.00 92.56 84 ARG A O 1
ATOM 676 N N . PRO A 1 85 ? -14.703 0.886 10.563 1.00 92.50 85 PRO A N 1
ATOM 677 C CA . PRO A 1 85 ? -15.090 2.279 10.807 1.00 92.50 85 PRO A CA 1
ATOM 678 C C . PRO A 1 85 ? -14.081 3.327 10.311 1.00 92.50 85 PRO A C 1
ATOM 680 O O . PRO A 1 85 ? -14.491 4.437 9.974 1.00 92.50 85 PRO A O 1
ATOM 683 N N . LEU A 1 86 ? -12.788 2.988 10.185 1.00 92.50 86 LEU A N 1
ATOM 684 C CA . LEU A 1 86 ? -11.765 3.892 9.639 1.00 92.50 86 LEU A CA 1
ATOM 685 C C . LEU A 1 86 ? -12.095 4.371 8.227 1.00 92.50 86 LEU A C 1
ATOM 687 O O . LEU A 1 86 ? -11.783 5.508 7.870 1.00 92.50 86 LEU A O 1
ATOM 691 N N . LEU A 1 87 ? -12.772 3.530 7.439 1.00 94.38 87 LEU A N 1
ATOM 692 C CA . LEU A 1 87 ? -13.191 3.879 6.087 1.00 94.38 87 LEU A CA 1
ATOM 693 C C . LEU A 1 87 ? -14.110 5.101 6.074 1.00 94.38 87 LEU A C 1
ATOM 695 O O . LEU A 1 87 ? -14.095 5.834 5.089 1.00 94.38 87 LEU A O 1
ATOM 699 N N . GLU A 1 88 ? -14.856 5.362 7.148 1.00 94.81 88 GLU A N 1
ATOM 700 C CA . GLU A 1 88 ? -15.819 6.464 7.246 1.00 94.81 88 GLU A CA 1
ATOM 701 C C . GLU A 1 88 ? -15.231 7.745 7.862 1.00 94.81 88 GLU A C 1
ATOM 703 O O . GLU A 1 88 ? -15.866 8.805 7.847 1.00 94.81 88 GLU A O 1
ATOM 708 N N . VAL A 1 89 ? -13.985 7.703 8.345 1.00 93.62 89 VAL A N 1
ATOM 709 C CA . VAL A 1 89 ? -13.335 8.854 8.982 1.00 93.62 89 VAL A CA 1
ATOM 710 C C . VAL A 1 89 ? -12.905 9.879 7.925 1.00 93.62 89 VAL A C 1
ATOM 712 O O . VAL A 1 89 ? -11.852 9.776 7.297 1.00 93.62 89 VAL A O 1
ATOM 715 N N . LYS A 1 90 ? -13.714 10.932 7.752 1.00 93.19 90 LYS A N 1
ATOM 716 C CA . LYS A 1 90 ? -13.505 11.968 6.720 1.00 93.19 90 LYS A CA 1
ATOM 717 C C . LYS A 1 90 ? -12.135 12.650 6.787 1.00 93.19 90 LYS A C 1
ATOM 719 O O . LYS A 1 90 ? -11.586 12.968 5.736 1.00 93.19 90 LYS A O 1
ATOM 724 N N . LYS A 1 91 ? -11.581 12.881 7.988 1.00 92.00 91 LYS A N 1
ATOM 725 C CA . LYS A 1 91 ? -10.284 13.568 8.142 1.00 92.00 91 LYS A CA 1
ATOM 726 C C . LYS A 1 91 ? -9.131 12.807 7.480 1.00 92.00 91 LYS A C 1
ATOM 728 O O . LYS A 1 91 ? -8.293 13.441 6.857 1.00 92.00 91 LYS A O 1
ATOM 733 N N . LEU A 1 92 ? -9.165 11.473 7.500 1.00 92.88 92 LEU A N 1
ATOM 734 C CA . LEU A 1 92 ? -8.129 10.629 6.895 1.00 92.88 92 LEU A CA 1
ATOM 735 C C . LEU A 1 92 ? -8.128 10.699 5.363 1.00 92.88 92 LEU A C 1
ATOM 737 O O . LEU A 1 92 ? -7.128 10.408 4.725 1.00 92.88 92 LEU A O 1
ATOM 741 N N . ARG A 1 93 ? -9.240 11.110 4.746 1.00 93.88 93 ARG A N 1
ATOM 742 C CA . ARG A 1 93 ? -9.340 11.231 3.284 1.00 93.88 93 ARG A CA 1
ATOM 743 C C . ARG A 1 93 ? -8.753 12.541 2.745 1.00 93.88 93 ARG A C 1
ATOM 745 O O . ARG A 1 93 ? -8.731 12.718 1.529 1.00 93.88 93 ARG A O 1
ATOM 752 N N . LYS A 1 94 ? -8.340 13.465 3.624 1.00 92.81 94 LYS A N 1
ATOM 753 C CA . LYS A 1 94 ? -7.772 14.768 3.240 1.00 92.81 94 LYS A CA 1
ATOM 754 C C . LYS A 1 94 ? -6.322 14.655 2.773 1.00 92.81 94 LYS A C 1
ATOM 756 O O . LYS A 1 94 ? -5.922 15.412 1.898 1.00 92.81 94 LYS A O 1
ATOM 761 N N . THR A 1 95 ? -5.575 13.702 3.321 1.00 94.00 95 THR A N 1
ATOM 762 C CA . THR A 1 95 ? -4.182 13.444 2.947 1.00 94.00 95 THR A CA 1
ATOM 763 C C . THR A 1 95 ? -4.124 12.360 1.876 1.00 94.00 95 THR A C 1
ATOM 765 O O . THR A 1 95 ? -4.857 11.370 1.943 1.00 94.00 95 THR A O 1
ATOM 768 N N . GLN A 1 96 ? -3.275 12.546 0.863 1.00 94.62 96 GLN A N 1
ATOM 769 C CA . GLN A 1 96 ? -3.174 11.621 -0.265 1.00 94.62 96 GLN A CA 1
ATOM 770 C C . GLN A 1 96 ? -2.772 10.210 0.177 1.00 94.62 96 GLN A C 1
ATOM 772 O O . GLN A 1 96 ? -3.515 9.272 -0.108 1.00 94.62 96 GLN A O 1
ATOM 777 N N . ASN A 1 97 ? -1.660 10.061 0.897 1.00 95.12 97 ASN A N 1
ATOM 778 C CA . ASN A 1 97 ? -1.145 8.766 1.351 1.00 95.12 97 ASN A CA 1
ATOM 779 C C . ASN A 1 97 ? -2.186 7.974 2.168 1.00 95.12 97 ASN A C 1
ATOM 781 O O . ASN A 1 97 ? -2.474 6.814 1.871 1.00 95.12 97 ASN A O 1
ATOM 785 N N . LEU A 1 98 ? -2.871 8.632 3.105 1.00 96.69 98 LEU A N 1
ATOM 786 C CA . LEU A 1 98 ? -3.949 8.040 3.898 1.00 96.69 98 LEU A CA 1
ATOM 787 C C . LEU A 1 98 ? -5.160 7.647 3.045 1.00 96.69 98 LEU A C 1
ATOM 789 O O . LEU A 1 98 ? -5.717 6.562 3.218 1.00 96.69 98 LEU A O 1
ATOM 793 N N . ARG A 1 99 ? -5.567 8.488 2.086 1.00 96.50 99 ARG A N 1
ATOM 794 C CA . ARG A 1 99 ? -6.659 8.172 1.149 1.00 96.50 99 ARG A CA 1
ATOM 795 C C . ARG A 1 99 ? -6.341 6.929 0.315 1.00 96.50 99 ARG A C 1
ATOM 797 O O . ARG A 1 99 ? -7.225 6.094 0.120 1.00 96.50 99 ARG A O 1
ATOM 804 N N . LEU A 1 100 ? -5.105 6.800 -0.162 1.00 97.19 100 LEU A N 1
ATOM 805 C CA . LEU A 1 100 ? -4.643 5.634 -0.912 1.00 97.19 100 LEU A CA 1
ATOM 806 C C . LEU A 1 100 ? -4.563 4.383 -0.020 1.00 97.19 100 LEU A C 1
ATOM 808 O O . LEU A 1 100 ? -5.027 3.317 -0.424 1.00 97.19 100 LEU A O 1
ATOM 812 N N . ALA A 1 101 ? -4.072 4.507 1.216 1.00 97.06 101 ALA A N 1
ATOM 813 C CA . ALA A 1 101 ? -4.011 3.391 2.159 1.00 97.06 101 ALA A CA 1
ATOM 814 C C . ALA A 1 101 ? -5.405 2.893 2.558 1.00 97.06 101 ALA A C 1
ATOM 816 O O . ALA A 1 101 ? -5.634 1.687 2.630 1.00 97.06 101 ALA A O 1
ATOM 817 N N . LEU A 1 102 ? -6.378 3.794 2.730 1.00 96.94 102 LEU A N 1
ATOM 818 C CA . LEU A 1 102 ? -7.780 3.423 2.942 1.00 96.94 102 LEU A CA 1
ATOM 819 C C . LEU A 1 102 ? -8.380 2.696 1.730 1.00 96.94 102 LEU A C 1
ATOM 821 O O . LEU A 1 102 ? -9.201 1.794 1.906 1.00 96.94 102 LEU A O 1
ATOM 825 N N . ALA A 1 103 ? -7.981 3.061 0.508 1.00 96.25 103 ALA A N 1
ATOM 826 C CA . ALA A 1 103 ? -8.379 2.330 -0.692 1.00 96.25 103 ALA A CA 1
ATOM 827 C C . ALA A 1 103 ? -7.779 0.914 -0.692 1.00 96.25 103 ALA A C 1
ATOM 829 O O . ALA A 1 103 ? -8.513 -0.057 -0.870 1.00 96.25 103 ALA A O 1
ATOM 830 N N . ALA A 1 104 ? -6.490 0.769 -0.384 1.00 96.50 104 ALA A N 1
ATOM 831 C CA . ALA A 1 104 ? -5.857 -0.542 -0.250 1.00 96.50 104 ALA A CA 1
ATOM 832 C C . ALA A 1 104 ? -6.506 -1.404 0.841 1.00 96.50 104 ALA A C 1
ATOM 834 O O . ALA A 1 104 ? -6.789 -2.584 0.625 1.00 96.50 104 ALA A O 1
ATOM 835 N N . TYR A 1 105 ? -6.825 -0.796 1.983 1.00 96.25 105 TYR A N 1
ATOM 836 C CA . TYR A 1 105 ? -7.548 -1.446 3.066 1.00 96.25 105 TYR A CA 1
ATOM 837 C C . TYR A 1 105 ? -8.921 -1.950 2.622 1.00 96.25 105 TYR A C 1
ATOM 839 O O . TYR A 1 105 ? -9.227 -3.134 2.769 1.00 96.25 105 TYR A O 1
ATOM 847 N N . ARG A 1 106 ? -9.722 -1.090 1.984 1.00 96.19 106 ARG A N 1
ATOM 848 C CA . ARG A 1 106 ? -11.023 -1.485 1.434 1.00 96.19 106 ARG A CA 1
ATOM 849 C C . ARG A 1 106 ? -10.890 -2.592 0.384 1.00 96.19 106 ARG A C 1
ATOM 851 O O . ARG A 1 106 ? -11.712 -3.503 0.383 1.00 96.19 106 ARG A O 1
ATOM 858 N N . TYR A 1 107 ? -9.874 -2.546 -0.478 1.00 95.50 107 TYR A N 1
ATOM 859 C CA . TYR A 1 107 ? -9.634 -3.604 -1.458 1.00 95.50 107 TYR A CA 1
ATOM 860 C C . TYR A 1 107 ? -9.335 -4.944 -0.779 1.00 95.50 107 TYR A C 1
ATOM 862 O O . TYR A 1 107 ? -9.981 -5.936 -1.097 1.00 95.50 107 TYR A O 1
ATOM 870 N N . ASN A 1 108 ? -8.418 -4.981 0.189 1.00 94.00 108 ASN A N 1
ATOM 871 C CA . ASN A 1 108 ? -8.060 -6.223 0.878 1.00 94.00 108 ASN A CA 1
ATOM 872 C C . ASN A 1 108 ? -9.225 -6.818 1.695 1.00 94.00 108 ASN A C 1
ATOM 874 O O . ASN A 1 108 ? -9.289 -8.039 1.851 1.00 94.00 108 ASN A O 1
ATOM 878 N N . LEU A 1 109 ? -10.157 -5.985 2.179 1.00 93.69 109 LEU A N 1
ATOM 879 C CA . LEU A 1 109 ? -11.379 -6.443 2.848 1.00 93.69 109 LEU A CA 1
ATOM 880 C C . LEU A 1 109 ? -12.460 -6.949 1.884 1.00 93.69 109 LEU A C 1
ATOM 882 O O . LEU A 1 109 ? -13.123 -7.939 2.183 1.00 93.69 109 LEU A O 1
ATOM 886 N N . GLU A 1 110 ? -12.698 -6.238 0.778 1.00 92.50 110 GLU A N 1
ATOM 887 C CA . GLU A 1 110 ? -13.892 -6.433 -0.060 1.00 92.50 110 GLU A CA 1
ATOM 888 C C . GLU A 1 110 ? -13.606 -7.095 -1.418 1.00 92.50 110 GLU A C 1
ATOM 890 O O . GLU A 1 110 ? -14.542 -7.531 -2.084 1.00 92.50 110 GLU A O 1
ATOM 895 N N . GLY A 1 111 ? -12.348 -7.133 -1.867 1.00 88.25 111 GLY A N 1
ATOM 896 C CA . GLY A 1 111 ? -11.931 -7.698 -3.159 1.00 88.25 111 GLY A CA 1
ATOM 897 C C . GLY A 1 111 ? -12.459 -6.951 -4.390 1.00 88.25 111 GLY A C 1
ATOM 898 O O . GLY A 1 111 ? -12.453 -7.483 -5.495 1.00 88.25 111 GLY A O 1
ATOM 899 N N . ARG A 1 112 ? -12.968 -5.724 -4.226 1.00 89.25 112 ARG A N 1
ATOM 900 C CA . ARG A 1 112 ? -13.611 -4.968 -5.311 1.00 89.25 112 ARG A CA 1
ATOM 901 C C . ARG A 1 112 ? -12.581 -4.237 -6.163 1.00 89.25 112 ARG A C 1
ATOM 903 O O . ARG A 1 112 ? -12.037 -3.224 -5.734 1.00 89.25 112 ARG A O 1
ATOM 910 N N . GLU A 1 113 ? -12.402 -4.668 -7.407 1.00 88.31 113 GLU A N 1
ATOM 911 C CA . GLU A 1 113 ? -11.398 -4.112 -8.330 1.00 88.31 113 GLU A CA 1
ATOM 912 C C . GLU A 1 113 ? -11.468 -2.591 -8.520 1.00 88.31 113 GLU A C 1
ATOM 914 O O . GLU A 1 113 ? -10.431 -1.936 -8.590 1.00 88.31 113 GLU A O 1
ATOM 919 N N . LYS A 1 114 ? -12.673 -2.003 -8.551 1.00 90.50 114 LYS A N 1
ATOM 920 C CA . LYS A 1 114 ? -12.863 -0.545 -8.712 1.00 90.50 114 LYS A CA 1
ATOM 921 C C . LYS A 1 114 ? -12.211 0.282 -7.600 1.00 90.50 114 LYS A C 1
ATOM 923 O O . LYS A 1 114 ? -11.954 1.468 -7.768 1.00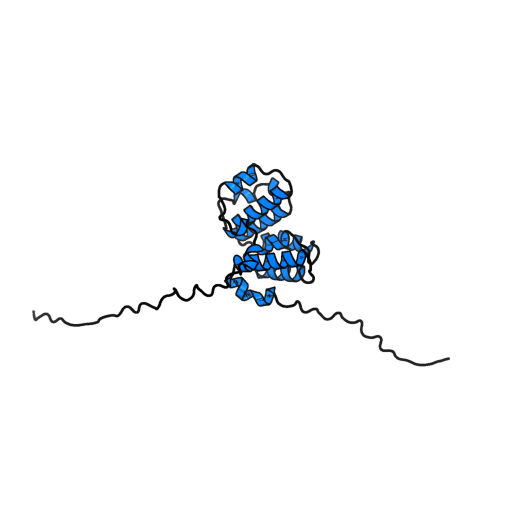 90.50 114 LYS A O 1
ATOM 928 N N . VAL A 1 115 ? -11.946 -0.326 -6.444 1.00 90.56 115 VAL A N 1
ATOM 929 C CA . VAL A 1 115 ? -11.287 0.342 -5.315 1.00 90.56 115 VAL A CA 1
ATOM 930 C C . VAL A 1 115 ? -9.802 0.600 -5.603 1.00 90.56 115 VAL A C 1
ATOM 932 O O . VAL A 1 115 ? -9.207 1.467 -4.972 1.00 90.56 115 VAL A O 1
ATOM 935 N N . LEU A 1 116 ? -9.212 -0.091 -6.583 1.00 92.50 116 LEU A N 1
ATOM 936 C CA . LEU A 1 116 ? -7.827 0.122 -7.011 1.00 92.50 116 LEU A CA 1
ATOM 937 C C . LEU A 1 116 ? -7.659 1.316 -7.948 1.00 92.50 116 LEU A C 1
ATOM 939 O O . LEU A 1 116 ? -6.553 1.840 -8.072 1.00 92.50 116 LEU A O 1
ATOM 943 N N . ASP A 1 117 ? -8.738 1.751 -8.602 1.00 93.44 117 ASP A N 1
ATOM 944 C CA . ASP A 1 117 ? -8.693 2.809 -9.612 1.00 93.44 117 ASP A CA 1
ATOM 945 C C . ASP A 1 117 ? -8.063 4.108 -9.084 1.00 93.44 117 ASP A C 1
ATOM 947 O O . ASP A 1 117 ? -7.219 4.657 -9.787 1.00 93.44 117 ASP A O 1
ATOM 951 N N . PRO A 1 118 ? -8.347 4.579 -7.850 1.00 92.81 118 PRO A N 1
ATOM 952 C CA . PRO A 1 118 ? -7.685 5.759 -7.298 1.00 92.81 118 PRO A CA 1
ATOM 953 C C . PRO A 1 118 ? -6.170 5.599 -7.133 1.00 92.81 118 PRO A C 1
ATOM 955 O O . PRO A 1 118 ? -5.447 6.568 -7.340 1.00 92.81 118 PRO A O 1
ATOM 958 N N . ILE A 1 119 ? -5.689 4.403 -6.773 1.00 96.00 119 ILE A N 1
ATOM 959 C CA . ILE A 1 119 ? -4.255 4.130 -6.571 1.00 96.00 119 ILE A CA 1
ATOM 960 C C . ILE A 1 119 ? -3.539 4.115 -7.920 1.00 96.00 119 ILE A C 1
ATOM 962 O O . ILE A 1 119 ? -2.512 4.761 -8.100 1.00 96.00 119 ILE A O 1
ATOM 966 N N . LEU A 1 120 ? -4.118 3.422 -8.899 1.00 95.62 120 LEU A N 1
ATOM 967 C CA . LEU A 1 120 ? -3.543 3.315 -10.237 1.00 95.62 120 LEU A CA 1
ATOM 968 C C . LEU A 1 120 ? -3.612 4.639 -11.006 1.00 95.62 120 LEU A C 1
ATOM 970 O O . LEU A 1 120 ? -2.690 4.957 -11.754 1.00 95.62 120 LEU A O 1
ATOM 974 N N . ALA A 1 121 ? -4.682 5.414 -10.816 1.00 95.00 121 ALA A N 1
ATOM 975 C CA . ALA A 1 121 ? -4.799 6.753 -11.377 1.00 95.00 121 ALA A CA 1
ATOM 976 C C . ALA A 1 121 ? -3.757 7.700 -10.774 1.00 95.00 121 ALA A C 1
ATOM 978 O O . ALA A 1 121 ? -3.143 8.453 -11.521 1.00 95.00 121 ALA A O 1
ATOM 979 N N . GLN A 1 122 ? -3.522 7.631 -9.459 1.00 96.19 122 GLN A N 1
ATOM 980 C CA . GLN A 1 122 ? -2.489 8.433 -8.809 1.00 96.19 122 GLN A CA 1
ATOM 981 C C . GLN A 1 122 ? -1.097 8.091 -9.350 1.00 96.19 122 GLN A C 1
ATOM 983 O O . GLN A 1 122 ? -0.397 8.989 -9.810 1.00 96.19 122 GLN A O 1
ATOM 988 N N . LEU A 1 123 ? -0.741 6.803 -9.398 1.00 96.12 123 LEU A N 1
ATOM 989 C CA . LEU A 1 123 ? 0.549 6.359 -9.932 1.00 96.12 123 LEU A CA 1
ATOM 990 C C . LEU A 1 123 ? 0.781 6.819 -11.377 1.00 96.12 123 LEU A C 1
ATOM 992 O O . LEU A 1 123 ? 1.890 7.162 -11.761 1.00 96.12 123 LEU A O 1
ATOM 996 N N . ALA A 1 124 ? -0.275 6.868 -12.192 1.00 94.56 124 ALA A N 1
ATOM 997 C CA . ALA A 1 124 ? -0.176 7.345 -13.569 1.00 94.56 124 ALA A CA 1
ATOM 998 C C . ALA A 1 124 ? 0.150 8.848 -13.693 1.00 94.56 124 ALA A C 1
ATOM 1000 O O . ALA A 1 124 ? 0.522 9.281 -14.784 1.00 94.56 124 ALA A O 1
ATOM 1001 N N . THR A 1 125 ? -0.015 9.630 -12.620 1.00 95.31 125 THR A N 1
ATOM 1002 C CA . THR A 1 125 ? 0.335 11.062 -12.566 1.00 95.31 125 THR A CA 1
ATOM 1003 C C . THR A 1 125 ? 1.704 11.332 -11.949 1.00 95.31 125 THR A C 1
ATOM 1005 O O . THR A 1 125 ? 2.197 12.453 -12.036 1.00 95.31 125 THR A O 1
ATOM 1008 N N . GLU A 1 126 ? 2.309 10.326 -11.323 1.00 94.81 126 GLU A N 1
ATOM 1009 C CA . GLU A 1 126 ? 3.611 10.441 -10.677 1.00 94.81 126 GLU A CA 1
ATOM 1010 C C . GLU A 1 126 ? 4.746 10.280 -11.699 1.00 94.81 126 GLU A C 1
ATOM 1012 O O . GLU A 1 126 ? 4.584 9.672 -12.762 1.00 94.81 126 GLU A O 1
ATOM 1017 N N . GLU A 1 127 ? 5.908 10.859 -11.396 1.00 94.06 127 GLU A N 1
ATOM 1018 C CA . GLU A 1 127 ? 7.071 10.776 -12.277 1.00 94.06 127 GLU A CA 1
ATOM 1019 C C . GLU A 1 127 ? 7.570 9.328 -12.389 1.00 94.06 127 GLU A C 1
ATOM 1021 O O . GLU A 1 127 ? 7.719 8.619 -11.393 1.00 94.06 127 GLU A O 1
ATOM 1026 N N . ILE A 1 128 ? 7.851 8.892 -13.620 1.00 93.75 128 ILE A N 1
ATOM 1027 C CA . ILE A 1 128 ? 8.398 7.561 -13.898 1.00 93.75 128 ILE A CA 1
ATOM 1028 C C . ILE A 1 128 ? 9.685 7.363 -13.099 1.00 93.75 128 ILE A C 1
ATOM 1030 O O . ILE A 1 128 ? 10.634 8.133 -13.222 1.00 93.75 128 ILE A O 1
ATOM 1034 N N . GLY A 1 129 ? 9.727 6.280 -12.330 1.00 91.75 129 GLY A N 1
ATOM 1035 C CA . GLY A 1 129 ? 10.884 5.893 -11.542 1.00 91.75 129 GLY A CA 1
ATOM 1036 C C . GLY A 1 129 ? 10.987 6.598 -10.198 1.00 91.75 129 GLY A C 1
ATOM 1037 O O . GLY A 1 129 ? 11.932 6.292 -9.481 1.00 91.75 129 GLY A O 1
ATOM 1038 N N . ALA A 1 130 ? 10.053 7.485 -9.843 1.00 92.25 130 ALA A N 1
ATOM 1039 C CA . ALA A 1 130 ? 10.065 8.180 -8.563 1.00 92.25 130 ALA A CA 1
ATOM 1040 C C . ALA A 1 130 ? 9.694 7.264 -7.387 1.00 92.25 130 ALA A C 1
ATOM 1042 O O . ALA A 1 130 ? 8.907 6.320 -7.523 1.00 92.25 130 ALA A O 1
ATOM 1043 N N . ASP A 1 131 ? 10.236 7.595 -6.218 1.00 92.50 131 ASP A N 1
ATOM 1044 C CA . ASP A 1 131 ? 9.788 7.053 -4.938 1.00 92.50 131 ASP A CA 1
ATOM 1045 C C . ASP A 1 131 ? 8.439 7.681 -4.560 1.00 92.50 131 ASP A C 1
ATOM 1047 O O . ASP A 1 131 ? 8.314 8.904 -4.501 1.00 92.50 131 ASP A O 1
ATOM 1051 N N . THR A 1 132 ? 7.406 6.850 -4.417 1.00 94.12 132 THR A N 1
ATOM 1052 C CA . THR A 1 132 ? 6.008 7.292 -4.320 1.00 94.12 132 THR A CA 1
ATOM 1053 C C . THR A 1 132 ? 5.190 6.388 -3.406 1.00 94.12 132 THR A C 1
ATOM 1055 O O . THR A 1 132 ? 5.313 5.157 -3.436 1.00 94.12 132 THR A O 1
ATOM 1058 N N . ASP A 1 133 ? 4.257 6.988 -2.666 1.00 95.00 133 ASP A N 1
ATOM 1059 C CA . ASP A 1 133 ? 3.327 6.250 -1.805 1.00 95.00 133 ASP A CA 1
ATOM 1060 C C . ASP A 1 133 ? 2.473 5.259 -2.596 1.00 95.00 133 ASP A C 1
ATOM 1062 O O . ASP A 1 133 ? 2.137 4.185 -2.102 1.00 95.00 133 ASP A O 1
ATOM 1066 N N . SER A 1 134 ? 2.125 5.583 -3.844 1.00 96.44 134 SER A N 1
ATOM 1067 C CA . SER A 1 134 ? 1.319 4.702 -4.688 1.00 96.44 134 SER A CA 1
ATOM 1068 C C . SER A 1 134 ? 2.012 3.356 -4.913 1.00 96.44 134 SER A C 1
ATOM 1070 O O . SER A 1 134 ? 1.366 2.314 -4.791 1.00 96.44 134 SER A O 1
ATOM 1072 N N . ILE A 1 135 ? 3.327 3.343 -5.168 1.00 95.62 135 ILE A N 1
ATOM 1073 C CA . ILE A 1 135 ? 4.107 2.100 -5.268 1.00 95.62 135 ILE A CA 1
ATOM 1074 C C . ILE A 1 135 ? 4.153 1.368 -3.929 1.00 95.62 135 ILE A C 1
ATOM 1076 O O . ILE A 1 135 ? 3.903 0.159 -3.890 1.00 95.62 135 ILE A O 1
ATOM 1080 N N . VAL A 1 136 ? 4.432 2.083 -2.837 1.00 94.50 136 VAL A N 1
ATOM 1081 C CA . VAL A 1 136 ? 4.462 1.502 -1.487 1.00 94.50 136 VAL A CA 1
ATOM 1082 C C . VAL A 1 136 ? 3.145 0.787 -1.184 1.00 94.50 136 VAL A C 1
ATOM 1084 O O . VAL A 1 136 ? 3.131 -0.375 -0.782 1.00 94.50 136 VAL A O 1
ATOM 1087 N N . ILE A 1 137 ? 2.022 1.438 -1.463 1.00 96.44 137 ILE A N 1
ATOM 1088 C CA . ILE A 1 137 ? 0.683 0.919 -1.196 1.00 96.44 137 ILE A CA 1
ATOM 1089 C C . ILE A 1 137 ? 0.340 -0.245 -2.128 1.00 96.44 137 ILE A C 1
ATOM 1091 O O . ILE A 1 137 ? -0.235 -1.238 -1.681 1.00 96.44 137 ILE A O 1
ATOM 1095 N N . LEU A 1 138 ? 0.726 -0.184 -3.407 1.00 96.62 138 LEU A N 1
ATOM 1096 C CA . LEU A 1 138 ? 0.564 -1.319 -4.314 1.00 96.62 138 LEU A CA 1
ATOM 1097 C C . LEU A 1 138 ? 1.355 -2.543 -3.836 1.00 96.62 138 LEU A C 1
ATOM 1099 O O . LEU A 1 138 ? 0.918 -3.661 -4.096 1.00 96.62 138 LEU A O 1
ATOM 1103 N N . SER A 1 139 ? 2.481 -2.385 -3.133 1.00 95.69 139 SER A N 1
ATOM 1104 C CA . SER A 1 139 ? 3.300 -3.522 -2.684 1.00 95.69 139 SER A CA 1
ATOM 1105 C C . SER A 1 139 ? 2.583 -4.456 -1.692 1.00 95.69 139 SER A C 1
ATOM 1107 O O . SER A 1 139 ? 2.907 -5.640 -1.641 1.00 95.69 139 SER A O 1
ATOM 1109 N N . VAL A 1 140 ? 1.559 -3.972 -0.977 1.00 95.75 140 VAL A N 1
ATOM 1110 C CA . VAL A 1 140 ? 0.827 -4.737 0.055 1.00 95.75 140 VAL A CA 1
ATOM 1111 C C . VAL A 1 140 ? -0.526 -5.294 -0.405 1.00 95.75 140 VAL A C 1
ATOM 1113 O O . VAL A 1 140 ? -1.323 -5.769 0.406 1.00 95.75 140 VAL A O 1
ATOM 1116 N N . LEU A 1 141 ? -0.845 -5.180 -1.694 1.00 94.69 141 LEU A N 1
ATOM 1117 C CA . LEU A 1 141 ? -2.110 -5.663 -2.239 1.00 94.69 141 LEU A CA 1
ATOM 1118 C C . LEU A 1 141 ? -1.984 -7.099 -2.726 1.00 94.69 141 LEU A C 1
ATOM 1120 O O . LEU A 1 141 ? -1.111 -7.399 -3.539 1.00 94.69 141 LEU A O 1
ATOM 1124 N N . ASN A 1 142 ? -2.949 -7.951 -2.374 1.00 90.38 142 ASN A N 1
ATOM 1125 C CA . ASN A 1 142 ? -3.094 -9.260 -3.015 1.00 90.38 142 ASN A CA 1
ATOM 1126 C C . ASN A 1 142 ? -3.813 -9.148 -4.374 1.00 90.38 142 ASN A C 1
ATOM 1128 O O . ASN A 1 142 ? -4.777 -9.851 -4.666 1.00 90.38 142 ASN A O 1
ATOM 1132 N N . GLU A 1 143 ? -3.378 -8.193 -5.186 1.00 92.56 143 GLU A N 1
ATOM 1133 C CA . GLU A 1 143 ? -3.736 -8.046 -6.590 1.00 92.56 143 GLU A CA 1
ATOM 1134 C C . GLU A 1 143 ? -2.429 -8.022 -7.362 1.00 92.56 143 GLU A C 1
ATOM 1136 O O . GLU A 1 143 ? -1.514 -7.288 -6.983 1.00 92.56 143 GLU A O 1
ATOM 1141 N N . TRP A 1 144 ? -2.301 -8.858 -8.386 1.00 92.38 144 TRP A N 1
ATOM 1142 C CA . TRP A 1 144 ? -1.034 -9.077 -9.085 1.00 92.38 144 TRP A CA 1
ATOM 1143 C C . TRP A 1 144 ? -1.059 -8.535 -10.502 1.00 92.38 144 TRP A C 1
ATOM 1145 O O . TRP A 1 144 ? -0.094 -7.919 -10.935 1.00 92.38 144 TRP A O 1
ATOM 1155 N N . ASP A 1 145 ? -2.160 -8.693 -11.219 1.00 91.88 145 ASP A N 1
ATOM 1156 C CA . ASP A 1 145 ? -2.198 -8.392 -12.643 1.00 91.88 145 ASP A CA 1
ATOM 1157 C C . ASP A 1 145 ? -2.047 -6.893 -12.921 1.00 91.88 145 ASP A C 1
ATOM 1159 O O . ASP A 1 145 ? -1.222 -6.475 -13.739 1.00 91.88 145 ASP A O 1
ATOM 1163 N N . ARG A 1 146 ? -2.842 -6.053 -12.257 1.00 93.12 146 ARG A N 1
ATOM 1164 C CA . ARG A 1 146 ? -2.840 -4.599 -12.454 1.00 93.12 146 ARG A CA 1
ATOM 1165 C C . ARG A 1 146 ? -1.652 -3.960 -11.751 1.00 93.12 146 ARG A C 1
ATOM 1167 O O . ARG A 1 146 ? -1.011 -3.095 -12.346 1.00 93.12 146 ARG A O 1
ATOM 1174 N N . SER A 1 147 ? -1.337 -4.389 -10.534 1.00 92.75 147 SER A N 1
ATOM 1175 C CA . SER A 1 147 ? -0.224 -3.849 -9.753 1.00 92.75 147 SER A CA 1
ATOM 1176 C C . SER A 1 147 ? 1.140 -4.144 -10.385 1.00 92.75 147 SER A C 1
ATOM 1178 O O . SER A 1 147 ? 1.955 -3.231 -10.472 1.00 92.75 147 SER A O 1
ATOM 1180 N N . VAL A 1 148 ? 1.378 -5.355 -10.911 1.00 92.69 148 VAL A N 1
ATOM 1181 C CA . VAL A 1 148 ? 2.632 -5.704 -11.602 1.00 92.69 148 VAL A CA 1
ATOM 1182 C C . VAL A 1 148 ? 2.754 -4.911 -12.895 1.00 92.69 148 VAL A C 1
ATOM 1184 O O . VAL A 1 148 ? 3.813 -4.350 -13.172 1.00 92.69 148 VAL A O 1
ATOM 1187 N N . ARG A 1 149 ? 1.675 -4.789 -13.682 1.00 92.38 149 ARG A N 1
ATOM 1188 C CA . ARG A 1 149 ? 1.690 -3.941 -14.887 1.00 92.38 149 ARG A CA 1
ATOM 1189 C C . ARG A 1 149 ? 2.027 -2.488 -14.555 1.00 92.38 149 ARG A C 1
ATOM 1191 O O . ARG A 1 149 ? 2.835 -1.878 -15.254 1.00 92.38 149 ARG A O 1
ATOM 1198 N N . ALA A 1 150 ? 1.426 -1.948 -13.499 1.00 93.50 150 ALA A N 1
ATOM 1199 C CA . ALA A 1 150 ? 1.662 -0.579 -13.066 1.00 93.50 150 ALA A CA 1
ATOM 1200 C C . ALA A 1 150 ? 3.098 -0.383 -12.551 1.00 93.50 150 ALA A C 1
ATOM 1202 O O . ALA A 1 150 ? 3.783 0.527 -13.008 1.00 93.50 150 ALA A O 1
ATOM 1203 N N . PHE A 1 151 ? 3.589 -1.299 -11.712 1.00 94.38 151 PHE A N 1
ATOM 1204 C CA . PHE A 1 151 ? 4.972 -1.347 -11.229 1.00 94.38 151 PHE A CA 1
ATOM 1205 C C . PHE A 1 151 ? 5.983 -1.350 -12.380 1.00 94.38 151 PHE A C 1
ATOM 1207 O O . PHE A 1 151 ? 6.909 -0.540 -12.402 1.00 94.38 151 PHE A O 1
ATOM 1214 N N . ARG A 1 152 ? 5.787 -2.216 -13.381 1.00 92.56 152 ARG A N 1
ATOM 1215 C CA . ARG A 1 152 ? 6.688 -2.298 -14.539 1.00 92.56 152 ARG A CA 1
ATOM 1216 C C . ARG A 1 152 ? 6.698 -1.011 -15.350 1.00 92.56 152 ARG A C 1
ATOM 1218 O O . ARG A 1 152 ? 7.758 -0.574 -15.784 1.00 92.56 152 ARG A O 1
ATOM 1225 N N . LYS A 1 153 ? 5.528 -0.410 -15.569 1.00 91.62 153 LYS A N 1
ATOM 1226 C CA . LYS A 1 153 ? 5.433 0.863 -16.287 1.00 91.62 153 LYS A CA 1
ATOM 1227 C C . LYS A 1 153 ? 6.139 1.981 -15.517 1.00 91.62 153 LYS A C 1
ATOM 1229 O O . LYS A 1 153 ? 6.843 2.775 -16.133 1.00 91.62 153 LYS A O 1
ATOM 1234 N N . HIS A 1 154 ? 5.964 2.016 -14.197 1.00 94.50 154 HIS A N 1
ATOM 1235 C CA . HIS A 1 154 ? 6.557 3.032 -13.332 1.00 94.50 154 HIS A CA 1
ATOM 1236 C C . HIS A 1 154 ? 8.077 2.927 -13.276 1.00 94.50 154 HIS A C 1
ATOM 1238 O O . HIS A 1 154 ? 8.763 3.922 -13.446 1.00 94.50 154 HIS A O 1
ATOM 1244 N 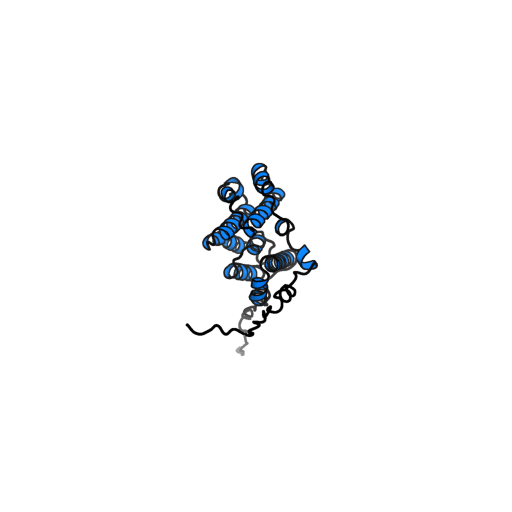N . PHE A 1 155 ? 8.628 1.723 -13.125 1.00 92.50 155 PHE A N 1
ATOM 1245 C CA . PHE A 1 155 ? 10.075 1.515 -12.997 1.00 92.50 155 PHE A CA 1
ATOM 1246 C C . PHE A 1 155 ? 10.763 1.114 -14.308 1.00 92.50 155 PHE A C 1
ATOM 1248 O O . PHE A 1 155 ? 11.751 0.375 -14.295 1.00 92.50 155 PHE A O 1
ATOM 1255 N N . ILE A 1 156 ? 10.271 1.612 -15.450 1.00 88.69 156 ILE A N 1
ATOM 1256 C CA . ILE A 1 156 ? 10.934 1.411 -16.749 1.00 88.69 156 ILE A CA 1
ATOM 1257 C C . ILE A 1 156 ? 12.318 2.068 -16.806 1.00 88.69 156 ILE A C 1
ATOM 1259 O O . ILE A 1 156 ? 13.222 1.572 -17.477 1.00 88.69 156 ILE A O 1
ATOM 1263 N N . ARG A 1 157 ? 12.495 3.171 -16.077 1.00 84.19 157 ARG A N 1
ATOM 1264 C CA . ARG A 1 157 ? 13.763 3.872 -15.869 1.00 84.19 157 ARG A CA 1
ATOM 1265 C C . ARG A 1 157 ? 13.798 4.302 -14.414 1.00 84.19 157 ARG A C 1
ATOM 1267 O O . ARG A 1 157 ? 12.869 4.963 -13.974 1.00 84.19 157 ARG A O 1
ATOM 1274 N N . THR A 1 158 ? 14.813 3.889 -13.669 1.00 88.88 158 THR A N 1
ATOM 1275 C CA . THR A 1 158 ? 14.939 4.255 -12.258 1.00 88.88 158 THR A CA 1
ATOM 1276 C C . THR A 1 158 ? 16.384 4.120 -11.795 1.00 88.88 158 THR A C 1
ATOM 1278 O O . THR A 1 158 ? 17.112 3.245 -12.270 1.00 88.88 158 THR A O 1
ATOM 1281 N N . ASP A 1 159 ? 16.784 4.991 -10.882 1.00 86.19 159 ASP A N 1
ATOM 1282 C CA . ASP A 1 159 ? 18.061 5.011 -10.179 1.00 86.19 159 ASP A CA 1
ATOM 1283 C C . ASP A 1 159 ? 17.845 5.585 -8.765 1.00 86.19 159 ASP A C 1
ATOM 1285 O O . ASP A 1 159 ? 16.704 5.807 -8.347 1.00 86.19 159 ASP A O 1
ATOM 1289 N N . GLY A 1 160 ? 18.922 5.747 -7.990 1.00 91.00 160 GLY A N 1
ATOM 1290 C CA . GLY A 1 160 ? 18.881 6.400 -6.677 1.00 91.00 160 GLY A CA 1
ATOM 1291 C C . GLY A 1 160 ? 17.749 5.900 -5.767 1.00 91.00 160 GLY A C 1
ATOM 1292 O O . GLY A 1 160 ? 17.588 4.694 -5.559 1.00 91.00 160 GLY A O 1
ATOM 1293 N N . THR A 1 161 ? 16.953 6.839 -5.247 1.00 89.44 161 THR A N 1
ATOM 1294 C CA . THR A 1 161 ? 15.801 6.572 -4.367 1.00 89.44 161 THR A CA 1
ATOM 1295 C C . THR A 1 161 ? 14.713 5.745 -5.054 1.00 89.44 161 THR A C 1
ATOM 1297 O O . THR A 1 161 ? 14.117 4.869 -4.436 1.00 89.44 161 THR A O 1
ATOM 1300 N N . GLY A 1 162 ? 14.500 5.937 -6.355 1.00 89.94 162 GLY A N 1
ATOM 1301 C CA . GLY A 1 162 ? 13.568 5.123 -7.130 1.00 89.94 162 GLY A CA 1
ATOM 1302 C C . GLY A 1 162 ? 13.975 3.651 -7.204 1.00 89.94 162 GLY A C 1
ATOM 1303 O O . GLY A 1 162 ? 13.147 2.747 -7.070 1.00 89.94 162 GLY A O 1
ATOM 1304 N N . GLY A 1 163 ? 15.278 3.399 -7.350 1.00 90.50 163 GLY A N 1
ATOM 1305 C CA . GLY A 1 163 ? 15.843 2.055 -7.288 1.00 90.50 163 GLY A CA 1
ATOM 1306 C C . GLY A 1 163 ? 15.614 1.398 -5.925 1.00 90.50 163 GLY A C 1
ATOM 1307 O O . GLY A 1 163 ? 15.329 0.202 -5.863 1.00 90.50 163 GLY A O 1
ATOM 1308 N N . GLU A 1 164 ? 15.679 2.175 -4.842 1.00 90.94 164 GLU A N 1
ATOM 1309 C CA . GLU A 1 164 ? 15.326 1.701 -3.502 1.00 90.94 164 GLU A CA 1
ATOM 1310 C C . GLU A 1 164 ? 13.836 1.376 -3.386 1.00 90.94 164 GLU A C 1
ATOM 1312 O O . GLU A 1 164 ? 13.495 0.260 -3.000 1.00 90.94 164 GLU A O 1
ATOM 1317 N N . ALA A 1 165 ? 12.950 2.274 -3.825 1.00 93.19 165 ALA A N 1
ATOM 1318 C CA . ALA A 1 165 ? 11.505 2.043 -3.833 1.00 93.19 165 ALA A CA 1
ATOM 1319 C C . ALA A 1 165 ? 11.125 0.776 -4.620 1.00 93.19 165 ALA A C 1
ATOM 1321 O O . ALA A 1 165 ? 10.302 -0.030 -4.175 1.00 93.19 165 ALA A O 1
ATOM 1322 N N . LYS A 1 166 ? 11.789 0.541 -5.761 1.00 94.50 166 LYS A N 1
ATOM 1323 C CA . LYS A 1 166 ? 11.651 -0.692 -6.543 1.00 94.50 166 LYS A CA 1
ATOM 1324 C C . LYS A 1 166 ? 12.040 -1.928 -5.728 1.00 94.50 166 LYS A C 1
ATOM 1326 O O . LYS A 1 166 ? 11.297 -2.910 -5.728 1.00 94.50 166 LYS A O 1
ATOM 1331 N N . ARG A 1 167 ? 13.191 -1.904 -5.045 1.00 93.19 167 ARG A N 1
ATOM 1332 C CA . ARG A 1 167 ? 13.648 -3.023 -4.200 1.00 93.19 167 ARG A CA 1
ATOM 1333 C C . ARG A 1 167 ? 12.694 -3.270 -3.035 1.00 93.19 167 ARG A C 1
ATOM 1335 O O . ARG A 1 167 ? 12.336 -4.418 -2.789 1.00 93.19 167 ARG A O 1
ATOM 1342 N N . THR A 1 168 ? 12.224 -2.214 -2.380 1.00 93.69 168 THR A N 1
ATOM 1343 C CA . THR A 1 168 ? 11.249 -2.288 -1.284 1.00 93.69 168 THR A CA 1
ATOM 1344 C C . THR A 1 168 ? 9.923 -2.894 -1.734 1.00 93.69 168 THR A C 1
ATOM 1346 O O . THR A 1 168 ? 9.373 -3.748 -1.034 1.00 93.69 168 THR A O 1
ATOM 1349 N N . PHE A 1 169 ? 9.425 -2.524 -2.920 1.00 95.50 169 PHE A N 1
ATOM 1350 C CA . PHE A 1 169 ? 8.232 -3.139 -3.505 1.00 95.50 169 PHE A CA 1
ATOM 1351 C C . PHE A 1 169 ? 8.401 -4.655 -3.667 1.00 95.50 169 PHE A C 1
ATOM 1353 O O . PHE A 1 169 ? 7.545 -5.424 -3.226 1.00 95.50 169 PHE A O 1
ATOM 1360 N N . LEU A 1 170 ? 9.512 -5.084 -4.275 1.00 95.00 170 LEU A N 1
ATOM 1361 C CA . LEU A 1 170 ? 9.798 -6.500 -4.515 1.00 95.00 170 LEU A CA 1
ATOM 1362 C C . LEU A 1 170 ? 9.961 -7.271 -3.198 1.00 95.00 170 LEU A C 1
ATOM 1364 O O . LEU A 1 170 ? 9.311 -8.298 -3.015 1.00 95.00 170 LEU A O 1
ATOM 1368 N N . ALA A 1 171 ? 10.736 -6.738 -2.250 1.00 94.56 171 ALA A N 1
ATOM 1369 C CA . ALA A 1 171 ? 10.955 -7.355 -0.943 1.00 94.56 171 ALA A CA 1
ATOM 1370 C C . ALA A 1 171 ? 9.648 -7.498 -0.145 1.00 94.56 171 ALA A C 1
ATOM 1372 O O . ALA A 1 171 ? 9.391 -8.545 0.450 1.00 94.56 171 ALA A O 1
ATOM 1373 N N . THR A 1 172 ? 8.786 -6.478 -0.181 1.00 95.06 172 THR A N 1
ATOM 1374 C CA . THR A 1 172 ? 7.478 -6.513 0.488 1.00 95.06 172 THR A CA 1
ATOM 1375 C C . THR A 1 172 ? 6.570 -7.572 -0.137 1.00 95.06 172 THR A C 1
ATOM 1377 O O . THR A 1 172 ? 5.950 -8.352 0.584 1.00 95.06 172 THR A O 1
ATOM 1380 N N . ARG A 1 173 ? 6.535 -7.678 -1.471 1.00 95.31 173 ARG A N 1
ATOM 1381 C CA . ARG A 1 173 ? 5.753 -8.707 -2.174 1.00 95.31 173 ARG A CA 1
ATOM 1382 C C . ARG A 1 173 ? 6.269 -10.120 -1.907 1.00 95.31 173 ARG A C 1
ATOM 1384 O O . ARG A 1 173 ? 5.457 -11.001 -1.633 1.00 95.31 173 ARG A O 1
ATOM 1391 N N . ALA A 1 174 ? 7.584 -10.324 -1.948 1.00 94.19 174 ALA A N 1
ATOM 1392 C CA . ALA A 1 174 ? 8.212 -11.607 -1.640 1.00 94.19 174 ALA A CA 1
ATOM 1393 C C . ALA A 1 174 ? 7.915 -12.056 -0.203 1.00 94.19 174 ALA A C 1
ATOM 1395 O O . ALA A 1 174 ? 7.660 -13.231 0.042 1.00 94.19 174 ALA A O 1
ATOM 1396 N N . PHE A 1 175 ? 7.887 -11.113 0.740 1.00 93.81 175 PHE A N 1
ATOM 1397 C CA . PHE A 1 175 ? 7.569 -11.398 2.134 1.00 93.81 175 PHE A CA 1
ATOM 1398 C C . PHE A 1 175 ? 6.090 -11.698 2.375 1.00 93.81 175 PHE A C 1
ATOM 1400 O O . PHE A 1 175 ? 5.765 -12.672 3.051 1.00 93.81 175 PHE A O 1
ATOM 1407 N N . LEU A 1 176 ? 5.187 -10.868 1.848 1.00 93.44 176 LEU A N 1
ATOM 1408 C CA . LEU A 1 176 ? 3.753 -11.006 2.111 1.00 93.44 176 LEU A CA 1
ATOM 1409 C C . LEU A 1 176 ? 3.113 -12.157 1.330 1.00 93.44 176 LEU A C 1
ATOM 1411 O O . LEU A 1 176 ? 2.115 -12.720 1.776 1.00 93.44 176 LEU A O 1
ATOM 1415 N N . TYR A 1 177 ? 3.668 -12.499 0.168 1.00 93.94 177 TYR A N 1
ATOM 1416 C CA . TYR A 1 177 ? 3.057 -13.427 -0.778 1.00 93.94 177 TYR A CA 1
ATOM 1417 C C . TYR A 1 177 ? 4.108 -14.313 -1.474 1.00 93.94 177 TYR A C 1
ATOM 1419 O O . TYR A 1 177 ? 4.226 -14.282 -2.703 1.00 93.94 177 TYR A O 1
ATOM 1427 N N . PRO A 1 178 ? 4.880 -15.113 -0.721 1.00 93.19 178 PRO A N 1
ATOM 1428 C CA . PRO A 1 178 ? 6.063 -15.804 -1.238 1.00 93.19 178 PRO A CA 1
ATOM 1429 C C . PRO A 1 178 ? 5.765 -16.731 -2.425 1.00 93.19 178 PRO A C 1
ATOM 1431 O O . PRO A 1 178 ? 6.486 -16.707 -3.420 1.00 93.19 178 PRO A O 1
ATOM 1434 N N . GLU A 1 179 ? 4.673 -17.497 -2.367 1.00 93.12 179 GLU A N 1
ATOM 1435 C CA . GLU A 1 179 ? 4.285 -18.427 -3.437 1.00 93.12 179 GLU A CA 1
ATOM 1436 C C . GLU A 1 179 ? 3.946 -17.688 -4.736 1.00 93.12 179 GLU A C 1
ATOM 1438 O O . GLU A 1 179 ? 4.470 -17.999 -5.805 1.00 93.12 179 GLU A O 1
ATOM 1443 N N . LYS A 1 180 ? 3.108 -16.650 -4.637 1.00 94.38 180 LYS A N 1
ATOM 1444 C CA . LYS A 1 180 ? 2.686 -15.873 -5.805 1.00 94.38 180 LYS A CA 1
ATOM 1445 C C . LYS A 1 180 ? 3.820 -15.005 -6.351 1.00 94.38 180 LYS A C 1
ATOM 1447 O O . LYS A 1 180 ? 3.906 -14.810 -7.560 1.00 94.38 180 LYS A O 1
ATOM 1452 N N . TYR A 1 181 ? 4.717 -14.532 -5.484 1.00 94.00 181 TYR A N 1
ATOM 1453 C CA . TYR A 1 181 ? 5.942 -13.857 -5.899 1.00 94.00 181 TYR A CA 1
ATOM 145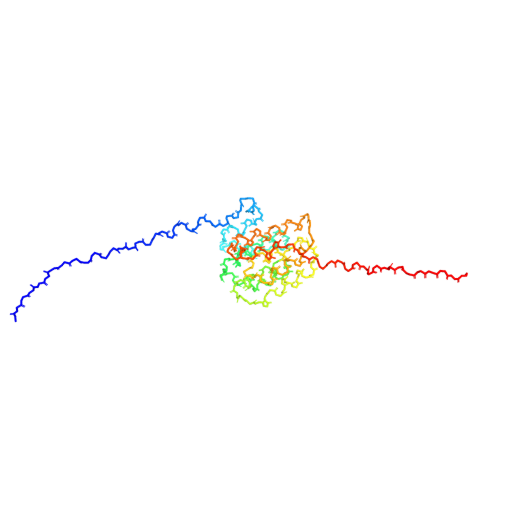4 C C . TYR A 1 181 ? 6.836 -14.791 -6.714 1.00 94.00 181 TYR A C 1
ATOM 1456 O O . TYR A 1 181 ? 7.290 -14.394 -7.781 1.00 94.00 181 TYR A O 1
ATOM 1464 N N . ALA A 1 182 ? 7.044 -16.032 -6.262 1.00 92.31 182 ALA A N 1
ATOM 1465 C CA . ALA A 1 182 ? 7.838 -17.016 -6.994 1.00 92.31 182 ALA A CA 1
ATOM 1466 C C . ALA A 1 182 ? 7.252 -17.320 -8.385 1.00 92.31 182 ALA A C 1
ATOM 1468 O O . ALA A 1 182 ? 8.000 -17.369 -9.358 1.00 92.31 182 ALA A O 1
ATOM 1469 N N . GLU A 1 183 ? 5.923 -17.442 -8.495 1.00 92.94 183 GLU A N 1
ATOM 1470 C CA . GLU A 1 183 ? 5.214 -17.613 -9.775 1.00 92.94 183 GLU A CA 1
ATOM 1471 C C . GLU A 1 183 ? 5.413 -16.409 -10.716 1.00 92.94 183 GLU A C 1
ATOM 1473 O O . GLU A 1 183 ? 5.608 -16.566 -11.919 1.00 92.94 183 GLU A O 1
ATOM 1478 N N . MET A 1 184 ? 5.374 -15.193 -10.166 1.00 91.25 184 MET A N 1
ATOM 1479 C CA . MET A 1 184 ? 5.371 -13.940 -10.929 1.00 91.25 184 MET A CA 1
ATOM 1480 C C . MET A 1 184 ? 6.759 -13.301 -11.076 1.00 91.25 184 MET A C 1
ATOM 1482 O O . MET A 1 184 ? 6.870 -12.240 -11.697 1.00 91.25 184 MET A O 1
ATOM 1486 N N . ARG A 1 185 ? 7.811 -13.909 -10.514 1.00 88.50 185 ARG A N 1
ATOM 1487 C CA . ARG A 1 185 ? 9.159 -13.325 -10.428 1.00 88.50 185 ARG A CA 1
ATOM 1488 C C . ARG A 1 185 ? 9.675 -12.902 -11.793 1.00 88.50 185 ARG A C 1
ATOM 1490 O O . ARG A 1 185 ? 10.089 -11.760 -11.965 1.00 88.50 185 ARG A O 1
ATOM 1497 N N . ASP A 1 186 ? 9.552 -13.775 -12.786 1.00 87.12 186 ASP A N 1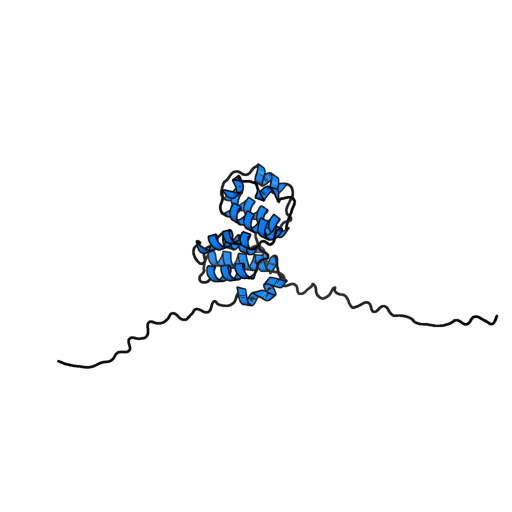
ATOM 1498 C CA . ASP A 1 186 ? 10.005 -13.481 -14.144 1.00 87.12 186 ASP A CA 1
ATOM 1499 C C . ASP A 1 186 ? 9.230 -12.301 -14.743 1.00 87.12 186 ASP A C 1
ATOM 1501 O O . ASP A 1 186 ? 9.807 -11.453 -15.414 1.00 87.12 186 ASP A O 1
ATOM 1505 N N . ALA A 1 187 ? 7.931 -12.173 -14.463 1.00 87.12 187 ALA A N 1
ATOM 1506 C CA . ALA A 1 187 ? 7.150 -11.030 -14.924 1.00 87.12 187 ALA A CA 1
ATOM 1507 C C . ALA A 1 187 ? 7.560 -9.719 -14.230 1.00 87.12 187 ALA A C 1
ATOM 1509 O O . ALA A 1 187 ? 7.504 -8.668 -14.869 1.00 87.12 187 ALA A O 1
ATOM 1510 N N . LEU A 1 188 ? 7.958 -9.767 -12.958 1.00 85.88 188 LEU A N 1
ATOM 1511 C CA . LEU A 1 188 ? 8.398 -8.617 -12.162 1.00 85.88 188 LEU A CA 1
ATOM 1512 C C . LEU A 1 188 ? 9.813 -8.149 -12.519 1.00 85.88 188 LEU A C 1
ATOM 1514 O O . LEU A 1 188 ? 10.066 -6.946 -12.608 1.00 85.88 188 LEU A O 1
ATOM 1518 N N . GLU A 1 189 ? 10.723 -9.097 -12.724 1.00 82.69 189 GLU A N 1
ATOM 1519 C CA . GLU A 1 189 ? 12.158 -8.850 -12.872 1.00 82.69 189 GLU A CA 1
ATOM 1520 C C . GLU A 1 189 ? 12.620 -8.859 -14.334 1.00 82.69 189 GLU A C 1
ATOM 1522 O O . GLU A 1 189 ? 13.719 -8.383 -14.627 1.00 82.69 189 GLU A O 1
ATOM 1527 N N . ALA A 1 190 ? 11.783 -9.331 -15.271 1.00 83.50 190 ALA A N 1
ATOM 1528 C CA . ALA A 1 190 ? 12.126 -9.338 -16.687 1.00 83.50 190 ALA A CA 1
ATOM 1529 C C . ALA A 1 190 ? 12.539 -7.939 -17.163 1.00 83.50 190 ALA A C 1
ATOM 1531 O O . ALA A 1 190 ? 11.777 -6.973 -16.985 1.00 83.50 190 ALA A O 1
ATOM 1532 N N . PRO A 1 191 ? 13.678 -7.835 -17.875 1.00 75.50 191 PRO A N 1
ATOM 1533 C CA . PRO A 1 191 ? 14.052 -6.615 -18.563 1.00 75.50 191 PRO A CA 1
ATOM 1534 C C . PRO A 1 191 ? 12.882 -6.144 -19.421 1.00 75.50 191 PRO A C 1
ATOM 1536 O O . PRO A 1 191 ? 12.306 -6.913 -20.199 1.00 75.50 191 PRO A O 1
ATOM 1539 N N . ILE A 1 192 ? 12.503 -4.878 -19.279 1.00 67.94 192 ILE A N 1
ATOM 1540 C CA . ILE A 1 192 ? 11.517 -4.287 -20.175 1.00 67.94 192 ILE A CA 1
ATOM 1541 C C . ILE A 1 192 ? 12.212 -4.154 -21.527 1.00 67.94 192 ILE A C 1
ATOM 1543 O O . ILE A 1 192 ? 13.103 -3.326 -21.706 1.00 67.94 192 ILE A O 1
ATOM 1547 N N . LYS A 1 193 ? 11.852 -5.039 -22.463 1.00 60.88 193 LYS A N 1
ATOM 1548 C CA . LYS A 1 193 ? 12.323 -4.949 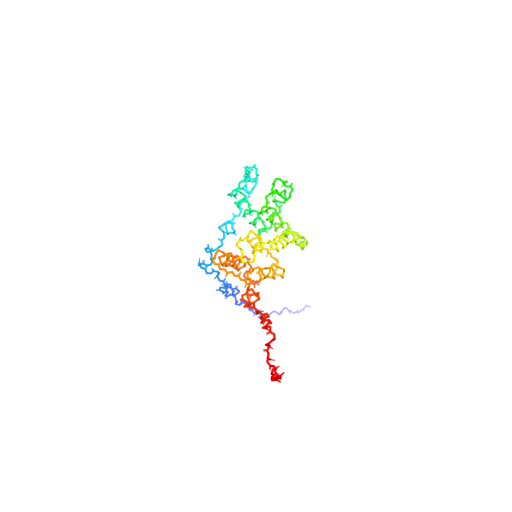-23.842 1.00 60.88 193 LYS A CA 1
ATOM 1549 C C . LYS A 1 193 ? 11.752 -3.668 -24.429 1.00 60.88 193 LYS A C 1
ATOM 1551 O O . LYS A 1 193 ? 10.547 -3.559 -24.645 1.00 60.88 193 LYS A O 1
ATOM 1556 N N . TRP A 1 194 ? 12.630 -2.704 -24.662 1.00 52.97 194 TRP A N 1
ATOM 1557 C CA . TRP A 1 194 ? 12.309 -1.520 -25.437 1.00 52.97 194 TRP A CA 1
ATOM 1558 C C . TRP A 1 194 ? 11.804 -1.969 -26.814 1.00 52.97 194 TRP A C 1
ATOM 1560 O O . TRP A 1 194 ? 12.462 -2.812 -27.436 1.00 52.97 194 TRP A O 1
ATOM 1570 N N . PRO A 1 195 ? 10.703 -1.414 -27.357 1.00 51.00 195 PRO A N 1
ATOM 1571 C CA . PRO A 1 195 ? 10.703 -1.229 -28.796 1.00 51.00 195 PRO A CA 1
ATOM 1572 C C . PRO A 1 195 ? 11.976 -0.431 -29.077 1.00 51.00 195 PRO A C 1
ATOM 1574 O O . PRO A 1 195 ? 12.167 0.638 -28.491 1.00 51.00 195 PRO A O 1
ATOM 1577 N N . GLN A 1 196 ? 12.892 -1.012 -29.860 1.00 45.81 196 GLN A N 1
ATOM 1578 C CA . GLN A 1 196 ? 14.061 -0.294 -30.365 1.00 45.81 196 GLN A CA 1
ATOM 1579 C C . GLN A 1 196 ? 13.571 1.100 -30.760 1.00 45.81 196 GLN A C 1
ATOM 1581 O O . GLN A 1 196 ? 12.523 1.166 -31.422 1.00 45.81 196 GLN A O 1
ATOM 1586 N N . PRO A 1 197 ? 14.224 2.196 -30.319 1.00 48.88 197 PRO A N 1
ATOM 1587 C CA . PRO A 1 197 ? 13.880 3.495 -30.867 1.00 48.88 197 PRO A CA 1
ATOM 1588 C C . PRO A 1 197 ? 13.837 3.295 -32.375 1.00 48.88 197 PRO A C 1
ATOM 1590 O O . PRO A 1 197 ? 14.758 2.691 -32.932 1.00 48.88 197 PRO A O 1
ATOM 1593 N N . LEU A 1 198 ? 12.724 3.678 -33.008 1.00 46.84 198 LEU A N 1
ATOM 1594 C CA . LEU A 1 198 ? 12.690 3.805 -34.453 1.00 46.84 198 LEU A CA 1
ATOM 1595 C C . LEU A 1 198 ? 13.791 4.815 -34.744 1.00 46.84 198 LEU A C 1
ATOM 1597 O O . LEU A 1 198 ? 13.576 6.021 -34.635 1.00 46.84 198 LEU A O 1
ATOM 1601 N N . MET A 1 199 ? 15.002 4.308 -34.990 1.00 42.59 199 MET A N 1
ATOM 1602 C CA . MET A 1 199 ? 16.073 5.070 -35.590 1.00 42.59 199 MET A CA 1
ATOM 1603 C C . MET A 1 199 ? 15.380 5.737 -36.770 1.00 42.59 199 MET A C 1
ATOM 1605 O O . MET A 1 199 ? 14.740 5.012 -37.546 1.00 42.59 199 MET A O 1
ATOM 1609 N N . PRO A 1 200 ? 15.360 7.081 -36.847 1.00 51.44 200 PRO A N 1
ATOM 1610 C CA . PRO A 1 200 ? 14.774 7.738 -37.998 1.00 51.44 200 PRO A CA 1
ATOM 1611 C C . PRO A 1 200 ? 15.395 7.056 -39.205 1.00 51.44 200 PRO A C 1
ATOM 1613 O O . PRO A 1 200 ? 16.624 6.952 -39.261 1.00 51.44 200 PRO A O 1
ATOM 1616 N N . ALA A 1 201 ? 14.539 6.476 -40.058 1.00 53.53 201 ALA A N 1
ATOM 1617 C CA . ALA A 1 201 ? 14.964 5.750 -41.242 1.00 53.53 201 ALA A CA 1
ATOM 1618 C C . ALA A 1 201 ? 16.082 6.570 -41.866 1.00 53.53 201 ALA A C 1
ATOM 1620 O O . ALA A 1 201 ? 15.890 7.771 -42.099 1.00 53.53 201 ALA A O 1
ATOM 1621 N N . GLY A 1 202 ? 17.264 5.954 -41.967 1.00 46.66 202 GLY A N 1
ATOM 1622 C CA . GLY A 1 202 ? 18.443 6.623 -42.473 1.00 46.66 202 GLY A CA 1
ATOM 1623 C C . GLY A 1 202 ? 18.030 7.415 -43.698 1.00 46.66 202 GLY A C 1
ATOM 1624 O O . GLY A 1 202 ? 17.396 6.878 -44.607 1.00 46.66 202 GLY A O 1
ATOM 1625 N N . LYS A 1 203 ? 18.325 8.715 -43.700 1.00 54.81 203 LYS A N 1
ATOM 1626 C CA . LYS A 1 203 ? 18.418 9.433 -44.962 1.00 54.81 203 LYS A CA 1
ATOM 1627 C C . LYS A 1 203 ? 19.641 8.851 -45.670 1.00 54.81 203 LYS A C 1
ATOM 1629 O O . LYS A 1 203 ? 20.719 9.426 -45.596 1.00 54.81 203 LYS A O 1
ATOM 1634 N N . GLU A 1 204 ? 19.478 7.679 -46.277 1.00 49.31 204 GLU A N 1
ATOM 1635 C CA . GLU A 1 204 ? 20.330 7.227 -47.368 1.00 49.31 204 GLU A CA 1
ATOM 1636 C C . GLU A 1 204 ? 20.043 8.166 -48.541 1.00 49.31 204 GLU A C 1
ATOM 1638 O O . GLU A 1 204 ? 19.051 8.059 -49.257 1.00 49.31 204 GLU A O 1
ATOM 1643 N N . GLU A 1 205 ? 20.827 9.239 -48.563 1.00 60.69 205 GLU A N 1
ATOM 1644 C CA . GLU A 1 205 ? 21.609 9.665 -49.718 1.00 60.69 205 GLU A CA 1
ATOM 1645 C C . GLU A 1 205 ? 21.238 8.997 -51.056 1.00 60.69 205 GLU A C 1
ATOM 1647 O O . GLU A 1 205 ? 21.574 7.842 -51.295 1.00 60.69 205 GLU A O 1
ATOM 1652 N N . GLN A 1 206 ? 20.619 9.766 -51.955 1.00 46.47 206 GLN A N 1
ATOM 1653 C CA . GLN A 1 206 ? 20.926 9.721 -53.388 1.00 46.47 206 GLN A CA 1
ATOM 1654 C C . GLN A 1 206 ? 20.875 11.166 -53.907 1.00 46.47 206 GLN A C 1
ATOM 1656 O O . GLN A 1 206 ? 19.839 11.820 -53.831 1.00 46.47 206 GLN A O 1
ATOM 1661 N N . ASP A 1 207 ? 22.013 11.817 -54.100 1.00 49.16 207 ASP A N 1
ATOM 1662 C CA . ASP A 1 207 ? 22.949 11.726 -55.226 1.00 49.16 207 ASP A CA 1
ATOM 1663 C C . ASP A 1 207 ? 22.623 12.681 -56.378 1.00 49.16 207 ASP A C 1
ATOM 1665 O O . ASP A 1 207 ? 21.477 12.869 -56.783 1.00 49.16 207 ASP A O 1
ATOM 1669 N N . SER A 1 208 ? 23.718 13.148 -56.975 1.00 47.97 208 SER A N 1
ATOM 1670 C CA . SER A 1 208 ? 23.860 13.644 -58.346 1.00 47.97 208 SER A CA 1
ATOM 1671 C C . SER A 1 208 ? 23.570 15.128 -58.649 1.00 47.97 208 SER A C 1
ATOM 1673 O O . SER A 1 208 ? 22.454 15.577 -58.880 1.00 47.97 208 SER A O 1
ATOM 1675 N N . LEU A 1 209 ? 24.679 15.877 -58.727 1.00 53.28 209 LEU A N 1
ATOM 1676 C CA . LEU A 1 209 ? 25.167 16.520 -59.958 1.00 53.28 209 LEU A CA 1
ATOM 1677 C C . LEU A 1 209 ? 24.131 17.231 -60.845 1.00 53.28 209 LEU A C 1
ATOM 1679 O O . LEU A 1 209 ? 23.393 16.587 -61.587 1.00 53.28 209 LEU A O 1
ATOM 1683 N N . GLY A 1 210 ? 24.233 18.561 -60.957 1.00 52.03 210 GLY A N 1
ATOM 1684 C CA . GLY A 1 210 ? 23.639 19.236 -62.111 1.00 52.03 210 GLY A CA 1
ATOM 1685 C C . GLY A 1 210 ? 23.631 20.762 -62.119 1.00 52.03 210 GLY A C 1
ATOM 1686 O O . GLY A 1 210 ? 22.553 21.334 -62.026 1.00 52.03 210 GLY A O 1
ATOM 1687 N N . LYS A 1 211 ? 24.801 21.344 -62.426 1.00 48.31 211 LYS A N 1
ATOM 1688 C CA . LYS A 1 211 ? 25.078 22.723 -62.897 1.00 48.31 211 LYS A CA 1
ATOM 1689 C C . LYS A 1 211 ? 25.233 23.833 -61.861 1.00 48.31 211 LYS A C 1
ATOM 1691 O O . LYS A 1 211 ? 24.292 24.093 -61.089 1.00 48.31 211 LYS A O 1
#

Sequence (211 aa):
MKPIFLPAFAFALLFASPSAVGQEAERAEVSQTERRLIHPLLVAPLDPEKLLQAVAEHESNDQNNDHLMWLILRAAIEKRQDYRPLLEVKKLRKTQNLRLALAAYRYNLEGREKVLDPILAQLATEEIGADTDSIVILSVLNEWDRSVRAFRKHFIRTDGTGGEAKRTFLATRAFLYPEKYAEMRDALEAPIKWPQPLMPAGKEEQDSLGK

Radius of gyration: 27.24 Å; chains: 1; bounding box: 52×99×83 Å